Protein AF-A0A9E5E071-F1 (afdb_monomer)

Secondary structure (DSSP, 8-state):
-----------------------PPPSEEEETTEEEES-EEEEE-SSEEEEEETTEEEEEEGGGS-HHHHHHTT--HHHHHHHHHHHHHHHHHHHHHHHHHHHHHHHHHHHHHHHHHHHHHHHHHHHHHHHHHHHHHHHHHHHHHHHHHGGG--HHHHHHHHHHHHHHHHHHHHHHTT-HHHHHHHHHHHHHHHHHHHHHSPEEEEEEETTTTEEEEEEEEEEE-TTSS-EEEEESSGGG-EEEEE-HHHHHHHHHHHHHHHHHHHHHHHHT--EEEEEEE-SSEEEEEEEEGGGTEEEEEEEEE---BTTB--SEEEEEEEHHHHHHHHHHHHHHHHHHHHHHHHHHHHHHT-

Solvent-accessible surface area (backbone atoms only — not comparable to full-atom values): 19426 Å² total; per-residue (Å²): 135,91,82,85,85,80,90,81,91,84,90,87,90,82,90,79,81,92,74,80,76,70,88,67,76,70,43,59,52,72,45,98,90,46,74,46,51,70,40,43,78,51,77,68,53,81,58,30,31,37,34,38,33,88,91,47,77,44,80,42,48,39,89,64,47,60,68,75,53,22,61,75,67,65,61,45,75,68,61,37,52,52,50,55,51,51,52,52,54,51,49,54,50,50,49,55,50,50,51,51,50,50,51,54,51,52,52,52,53,50,52,52,49,52,51,48,52,51,51,51,52,52,50,52,53,51,53,49,51,54,52,50,54,56,49,43,55,53,36,53,53,46,40,56,50,50,62,57,37,42,82,77,38,60,74,69,56,30,56,52,50,51,54,49,40,50,32,36,50,52,18,50,53,26,49,74,72,67,38,59,69,57,18,53,54,25,45,51,50,34,52,53,52,51,49,49,49,42,71,72,50,82,33,48,22,40,29,81,34,83,90,74,74,42,73,42,82,32,46,42,47,76,49,67,45,95,83,67,83,43,36,34,43,31,40,37,60,80,54,61,22,16,52,18,77,39,56,75,72,53,49,60,54,49,39,53,32,44,52,50,46,55,52,50,43,57,50,22,45,77,68,45,32,67,48,78,43,81,57,48,73,71,86,37,37,36,37,34,35,38,26,36,81,43,20,42,43,53,38,33,39,41,35,39,32,22,84,70,49,101,76,35,79,33,40,65,38,66,26,41,22,45,59,69,30,43,50,29,48,34,52,52,48,54,54,49,48,57,54,49,56,54,49,54,52,54,52,55,53,54,60,73,75,106

Structure (mmCIF, N/CA/C/O backbone):
data_AF-A0A9E5E071-F1
#
_entry.id   AF-A0A9E5E071-F1
#
loop_
_atom_site.group_PDB
_atom_site.id
_atom_site.type_symbol
_atom_site.label_atom_id
_atom_site.label_alt_id
_atom_site.label_comp_id
_atom_site.label_asym_id
_atom_site.label_entity_id
_atom_site.label_seq_id
_atom_site.pdbx_PDB_ins_code
_atom_site.Cartn_x
_atom_site.Cartn_y
_atom_site.Cartn_z
_atom_site.occupancy
_atom_site.B_iso_or_equiv
_atom_site.auth_seq_id
_atom_site.auth_comp_id
_atom_site.auth_asym_id
_atom_site.auth_atom_id
_atom_site.pdbx_PDB_model_num
ATOM 1 N N . MET A 1 1 ? -8.382 -8.293 110.436 1.00 32.94 1 MET A N 1
ATOM 2 C CA . MET A 1 1 ? -7.553 -9.374 111.010 1.00 32.94 1 MET A CA 1
ATOM 3 C C . MET A 1 1 ? -8.456 -10.356 111.753 1.00 32.94 1 MET A C 1
ATOM 5 O O . MET A 1 1 ? -9.085 -9.954 112.713 1.00 32.94 1 MET A O 1
ATOM 9 N N . MET A 1 2 ? -8.539 -11.594 111.246 1.00 33.38 2 MET A N 1
ATOM 10 C CA . MET A 1 2 ? -8.565 -12.870 111.991 1.00 33.38 2 MET A CA 1
ATOM 11 C C . MET A 1 2 ? -9.414 -13.007 113.279 1.00 33.38 2 MET A C 1
ATOM 13 O O . MET A 1 2 ? -8.977 -12.553 114.328 1.00 33.38 2 MET A O 1
ATOM 17 N N . LYS A 1 3 ? -10.500 -13.807 113.235 1.00 34.84 3 LYS A N 1
ATOM 18 C CA . LYS A 1 3 ? -10.605 -15.205 113.754 1.00 34.84 3 LYS A CA 1
ATOM 19 C C . LYS A 1 3 ? -12.051 -15.607 114.143 1.00 34.84 3 LYS A C 1
ATOM 21 O O . LYS A 1 3 ? -12.739 -14.871 114.834 1.00 34.84 3 LYS A O 1
ATOM 26 N N . LEU A 1 4 ? -12.429 -16.812 113.687 1.00 39.22 4 LEU A N 1
ATOM 27 C CA . LEU A 1 4 ? -13.380 -17.824 114.221 1.00 39.22 4 LEU A CA 1
ATOM 28 C C . LEU A 1 4 ? -13.571 -17.785 115.768 1.00 39.22 4 LEU A C 1
ATOM 30 O O . LEU A 1 4 ? -12.624 -17.338 116.418 1.00 39.22 4 LEU A O 1
ATOM 34 N N . PRO A 1 5 ? -14.633 -18.373 116.397 1.00 54.50 5 PRO A N 1
ATOM 35 C CA . PRO A 1 5 ? -15.085 -19.755 116.120 1.00 54.50 5 PRO A CA 1
ATOM 36 C C . PRO A 1 5 ? -16.562 -20.166 116.409 1.00 54.50 5 PRO A C 1
ATOM 38 O O . PRO A 1 5 ? -17.342 -19.420 116.982 1.00 54.50 5 PRO A O 1
ATOM 41 N N . CYS A 1 6 ? -16.849 -21.430 116.039 1.00 31.61 6 CYS A N 1
ATOM 42 C CA . CYS A 1 6 ? -17.651 -22.469 116.731 1.00 31.61 6 CYS A CA 1
ATOM 43 C C . CYS A 1 6 ? -19.133 -22.231 117.081 1.00 31.61 6 CYS A C 1
ATOM 45 O O . CYS A 1 6 ? -19.458 -21.357 117.867 1.00 31.61 6 CYS A O 1
ATOM 47 N N . MET A 1 7 ? -20.040 -23.032 116.489 1.00 35.62 7 MET A N 1
ATOM 48 C CA . MET A 1 7 ? -20.696 -24.242 117.072 1.00 35.62 7 MET A CA 1
ATOM 49 C C . MET A 1 7 ? -21.663 -23.900 118.226 1.00 35.62 7 MET A C 1
ATOM 51 O O . MET A 1 7 ? -21.255 -23.291 119.200 1.00 35.62 7 MET A O 1
ATOM 55 N N . ILE A 1 8 ? -22.956 -24.247 118.203 1.00 45.09 8 ILE A N 1
ATOM 56 C CA . ILE A 1 8 ? -23.574 -25.581 118.404 1.00 45.09 8 ILE A CA 1
ATOM 57 C C . ILE A 1 8 ? -25.069 -25.408 118.008 1.00 45.09 8 ILE A C 1
ATOM 59 O O . ILE A 1 8 ? -25.706 -24.470 118.469 1.00 45.09 8 ILE A O 1
ATOM 63 N N . SER A 1 9 ? -25.589 -26.087 116.978 1.00 39.16 9 SER A N 1
ATOM 64 C CA . SER A 1 9 ? -26.332 -27.369 117.018 1.00 39.16 9 SER A CA 1
ATOM 65 C C . SER A 1 9 ? -27.659 -27.341 117.807 1.00 39.16 9 SER A C 1
ATOM 67 O O . SER A 1 9 ? -27.620 -27.174 119.019 1.00 39.16 9 SER A O 1
ATOM 69 N N . LEU A 1 10 ? -28.814 -27.559 117.147 1.00 35.16 10 LEU A N 1
ATOM 70 C CA . LEU A 1 10 ? -29.675 -28.760 117.306 1.00 35.16 10 LEU A CA 1
ATOM 71 C C . LEU A 1 10 ? -31.129 -28.563 116.782 1.00 35.16 10 LEU A C 1
ATOM 73 O O . LEU A 1 10 ? -31.873 -27.722 117.270 1.00 35.16 10 LEU A O 1
ATOM 77 N N . LEU A 1 11 ? -31.473 -29.398 115.789 1.00 36.91 11 LEU A N 1
ATOM 78 C CA . LEU A 1 11 ? -32.762 -29.948 115.306 1.00 36.91 11 LEU A CA 1
ATOM 79 C C . LEU A 1 11 ? -34.134 -29.338 115.689 1.00 36.91 11 LEU A C 1
ATOM 81 O O . LEU A 1 11 ? -34.496 -29.315 116.859 1.00 36.91 11 LEU A O 1
ATOM 85 N N . LEU A 1 12 ? -35.011 -29.206 114.673 1.00 34.94 12 LEU A N 1
ATOM 86 C CA . LEU A 1 12 ? -36.335 -29.866 114.664 1.00 34.94 12 LEU A CA 1
ATOM 87 C C . LEU A 1 12 ? -36.939 -29.978 113.2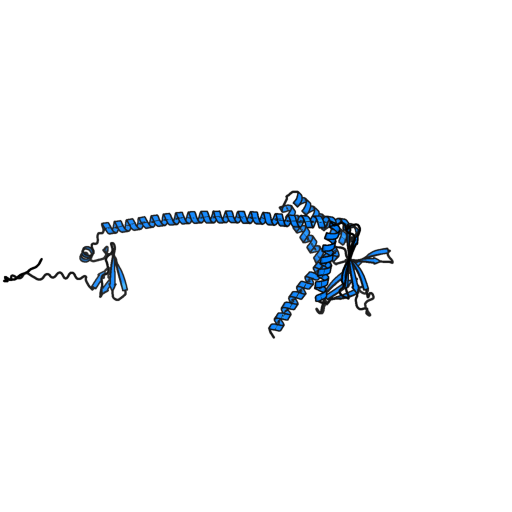43 1.00 34.94 12 LEU A C 1
ATOM 89 O O . LEU A 1 12 ? -36.939 -29.031 112.463 1.00 34.94 12 LEU A O 1
ATOM 93 N N . ILE A 1 13 ? -37.407 -31.187 112.923 1.00 43.91 13 ILE A N 1
ATOM 94 C CA . ILE A 1 13 ? -37.917 -31.701 111.639 1.00 43.91 13 ILE A CA 1
ATOM 95 C C . ILE A 1 13 ? -39.421 -31.433 111.521 1.00 43.91 13 ILE A C 1
ATOM 97 O O . ILE A 1 13 ? -40.123 -31.838 112.439 1.00 43.91 13 ILE A O 1
ATOM 101 N N . ILE A 1 14 ? -39.922 -30.929 110.379 1.00 42.88 14 ILE A N 1
ATOM 102 C CA . ILE A 1 14 ? -41.240 -31.310 109.818 1.00 42.88 14 ILE A CA 1
ATOM 103 C C . ILE A 1 14 ? -41.160 -31.308 108.280 1.00 42.88 14 ILE A C 1
ATOM 105 O O . ILE A 1 14 ? -40.726 -30.340 107.659 1.00 42.88 14 ILE A O 1
ATOM 109 N N . ALA A 1 15 ? -41.562 -32.431 107.685 1.00 44.66 15 ALA A N 1
ATOM 110 C CA . ALA A 1 15 ? -41.600 -32.705 106.256 1.00 44.66 15 ALA A CA 1
ATOM 111 C C . ALA A 1 15 ? -42.656 -31.870 105.510 1.00 44.66 15 ALA A C 1
ATOM 113 O O . ALA A 1 15 ? -43.782 -31.747 105.980 1.00 44.66 15 ALA A O 1
ATOM 114 N N . ASN A 1 16 ? -42.322 -31.399 104.304 1.00 41.19 16 ASN A N 1
ATOM 115 C CA . ASN A 1 16 ? -43.307 -31.048 103.283 1.00 41.19 16 ASN A CA 1
ATOM 116 C C . ASN A 1 16 ? -42.791 -31.419 101.886 1.00 41.19 16 ASN A C 1
ATOM 118 O O . ASN A 1 16 ? -41.842 -30.838 101.374 1.00 41.19 16 ASN A O 1
ATOM 122 N N . VAL A 1 17 ? -43.438 -32.453 101.346 1.00 43.88 17 VAL A N 1
ATOM 123 C CA . VAL A 1 17 ? -43.850 -32.670 99.953 1.00 43.88 17 VAL A CA 1
ATOM 124 C C . VAL A 1 17 ? -42.867 -32.253 98.853 1.00 43.88 17 VAL A C 1
ATOM 126 O O . VAL A 1 17 ? -42.675 -31.085 98.529 1.00 43.88 17 VAL A O 1
ATOM 129 N N . ALA A 1 18 ? -42.342 -33.282 98.190 1.00 42.69 18 ALA A N 1
ATOM 130 C CA . ALA A 1 18 ? -41.700 -33.206 96.894 1.00 42.69 18 ALA A CA 1
ATOM 131 C C . ALA A 1 18 ? -42.626 -32.586 95.830 1.00 42.69 18 ALA A C 1
ATOM 133 O O . ALA A 1 18 ? -43.596 -33.202 95.401 1.00 42.69 18 ALA A O 1
ATOM 134 N N . LEU A 1 19 ? -42.250 -31.406 95.343 1.00 39.81 19 LEU A N 1
ATOM 135 C CA . LEU A 1 19 ? -42.438 -30.988 93.956 1.00 39.81 19 LEU A CA 1
ATOM 136 C C . LEU A 1 19 ? -41.080 -30.483 93.470 1.00 39.81 19 LEU A C 1
ATOM 138 O O . LEU A 1 19 ? -40.809 -29.287 93.395 1.00 39.81 19 LEU A O 1
ATOM 142 N N . ALA A 1 20 ? -40.191 -31.427 93.171 1.00 36.47 20 ALA A N 1
ATOM 143 C CA . ALA A 1 20 ? -39.077 -31.145 92.287 1.00 36.47 20 ALA A CA 1
ATOM 144 C C . ALA A 1 20 ? -39.675 -30.867 90.901 1.00 36.47 20 ALA A C 1
ATOM 146 O O . ALA A 1 20 ? -39.891 -31.786 90.118 1.00 36.47 20 ALA A O 1
ATOM 147 N N . GLN A 1 21 ? -39.971 -29.602 90.600 1.00 40.41 21 GLN A N 1
ATOM 148 C CA . GLN A 1 21 ? -39.995 -29.163 89.211 1.00 40.41 21 GLN A CA 1
ATOM 149 C C . GLN A 1 21 ? -38.562 -29.316 88.709 1.00 40.41 21 GLN A C 1
ATOM 151 O O . GLN A 1 21 ? -37.695 -28.474 88.950 1.00 40.41 21 GLN A O 1
ATOM 156 N N . THR A 1 22 ? -38.274 -30.455 88.085 1.00 41.97 22 THR A N 1
ATOM 157 C CA . THR A 1 22 ? -37.037 -30.647 87.349 1.00 41.97 22 THR A CA 1
ATOM 158 C C . THR A 1 22 ? -37.021 -29.583 86.262 1.00 41.97 22 THR A C 1
ATOM 160 O O . THR A 1 22 ? -37.753 -29.631 85.283 1.00 41.97 22 THR A O 1
ATOM 163 N N . ASN A 1 23 ? -36.174 -28.572 86.439 1.00 53.56 23 ASN A N 1
ATOM 164 C CA . ASN A 1 23 ? -35.992 -27.477 85.489 1.00 53.56 23 ASN A CA 1
ATOM 165 C C . ASN A 1 23 ? -35.333 -27.939 84.167 1.00 53.56 23 ASN A C 1
ATOM 167 O O . ASN A 1 23 ? -34.792 -27.125 83.418 1.00 53.56 23 ASN A O 1
ATOM 171 N N . GLN A 1 24 ? -35.377 -29.236 83.860 1.00 66.44 24 GLN A N 1
ATOM 172 C CA . GLN A 1 24 ? -34.805 -29.840 82.669 1.00 66.44 24 GLN A CA 1
ATOM 173 C C . GLN A 1 24 ? -35.752 -29.627 81.489 1.00 66.44 24 GLN A C 1
ATOM 175 O O . GLN A 1 24 ? -36.956 -29.850 81.576 1.00 66.44 24 GLN A O 1
ATOM 180 N N . LEU A 1 25 ? -35.207 -29.091 80.399 1.00 78.06 25 LEU A N 1
ATOM 181 C CA . LEU A 1 25 ? -35.926 -29.022 79.133 1.00 78.06 25 LEU A CA 1
ATOM 182 C C . LEU A 1 25 ? -36.151 -30.451 78.612 1.00 78.06 25 LEU A C 1
ATOM 184 O O . LEU A 1 25 ? -35.286 -31.301 78.836 1.00 78.06 25 LEU A O 1
ATOM 188 N N . PRO A 1 26 ? -37.276 -30.722 77.932 1.00 80.31 26 PRO A N 1
ATOM 189 C CA . PRO A 1 26 ? -37.583 -32.062 77.454 1.00 80.31 26 PRO A CA 1
ATOM 190 C C . PRO A 1 26 ? -36.548 -32.516 76.418 1.00 80.31 26 PRO A C 1
ATOM 192 O O . PRO A 1 26 ? -36.127 -31.741 75.555 1.00 80.31 26 PRO A O 1
ATOM 195 N N . ASP A 1 27 ? -36.150 -33.781 76.510 1.00 82.44 27 ASP A N 1
ATOM 196 C CA . ASP A 1 27 ? -35.231 -34.469 75.596 1.00 82.44 27 ASP A CA 1
ATOM 197 C C . ASP A 1 27 ? -35.944 -35.034 74.350 1.00 82.44 27 ASP A C 1
ATOM 199 O O . ASP A 1 27 ? -35.291 -35.469 73.395 1.00 82.44 27 ASP A O 1
ATOM 203 N N . LYS A 1 28 ? -37.281 -34.974 74.332 1.00 87.38 28 LYS A N 1
ATOM 204 C CA . LYS A 1 28 ? -38.153 -35.309 73.205 1.00 87.38 28 LYS A CA 1
ATOM 205 C C . LYS A 1 28 ? -39.268 -34.274 73.052 1.00 87.38 28 LYS A C 1
ATOM 207 O O . LYS A 1 28 ? -39.955 -33.958 74.019 1.00 87.38 28 LYS A O 1
ATOM 212 N N . ILE A 1 29 ? -39.480 -33.766 71.839 1.00 86.81 29 ILE A N 1
ATOM 213 C CA . ILE A 1 29 ? -40.551 -32.800 71.547 1.00 86.81 29 ILE A CA 1
ATOM 214 C C . ILE A 1 29 ? -41.193 -33.078 70.187 1.00 86.81 29 ILE A C 1
ATOM 216 O O . ILE A 1 29 ? -40.497 -33.410 69.230 1.00 86.81 29 ILE A O 1
ATOM 220 N N . THR A 1 30 ? -42.516 -32.932 70.098 1.00 88.06 30 THR A N 1
ATOM 221 C CA . THR A 1 30 ? -43.268 -33.027 68.838 1.00 88.06 30 THR A CA 1
ATOM 222 C C . THR A 1 30 ? -43.805 -31.653 68.461 1.00 88.06 30 THR A C 1
ATOM 224 O O . THR A 1 30 ? -44.487 -31.026 69.267 1.00 88.06 30 THR A O 1
ATOM 227 N N . ILE A 1 31 ? -43.511 -31.194 67.244 1.00 87.12 31 ILE A N 1
ATOM 228 C CA . ILE A 1 31 ? -43.935 -29.889 66.718 1.00 87.12 31 ILE A CA 1
ATOM 229 C C . ILE A 1 31 ? -44.471 -30.094 65.309 1.00 87.12 31 ILE A C 1
ATOM 231 O O . ILE A 1 31 ? -43.787 -30.689 64.481 1.00 87.12 31 ILE A O 1
ATOM 235 N N . ASP A 1 32 ? -45.697 -29.637 65.046 1.00 83.00 32 ASP A N 1
ATOM 236 C CA . ASP A 1 32 ? -46.381 -29.783 63.751 1.00 83.00 32 ASP A CA 1
ATOM 237 C C . ASP A 1 32 ? -46.331 -31.214 63.171 1.00 83.00 32 ASP A C 1
ATOM 239 O O . ASP A 1 32 ? -46.193 -31.418 61.967 1.00 83.00 32 ASP A O 1
ATOM 243 N N . GLY A 1 33 ? -46.411 -32.231 64.037 1.00 84.06 33 GLY A N 1
ATOM 244 C CA . GLY A 1 33 ? -46.367 -33.644 63.641 1.00 84.06 33 GLY A CA 1
ATOM 245 C C . GLY A 1 33 ? -44.965 -34.226 63.415 1.00 84.06 33 GLY A C 1
ATOM 246 O O . GLY A 1 33 ? -44.854 -35.409 63.101 1.00 84.06 33 GLY A O 1
ATOM 247 N N . VAL A 1 34 ? -43.894 -33.450 63.618 1.00 85.06 34 VAL A N 1
ATOM 248 C CA . VAL A 1 34 ? -42.503 -33.928 63.57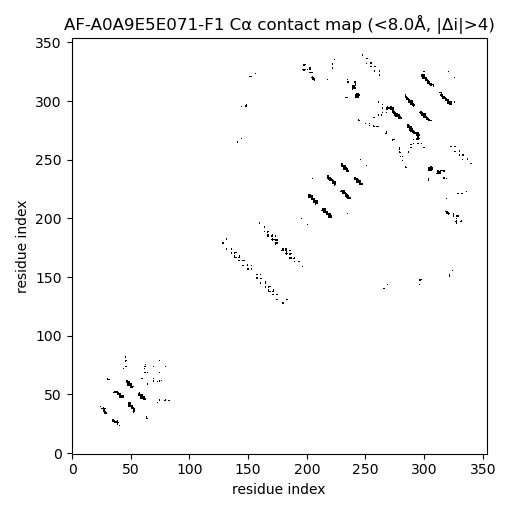3 1.00 85.06 34 VAL A CA 1
ATOM 249 C C . VAL A 1 34 ? -41.977 -34.126 64.990 1.00 85.06 34 VAL A C 1
ATOM 251 O O . VAL A 1 34 ? -41.992 -33.201 65.801 1.00 85.06 34 VAL A O 1
ATOM 254 N N . THR A 1 35 ? -41.496 -35.331 65.293 1.00 89.06 35 THR A N 1
ATOM 255 C CA . THR A 1 35 ? -40.927 -35.669 66.603 1.00 89.06 35 THR A CA 1
ATOM 256 C C . THR A 1 35 ? -39.405 -35.616 66.567 1.00 89.06 35 THR A C 1
ATOM 258 O O . THR A 1 35 ? -38.761 -36.330 65.800 1.00 89.06 35 THR A O 1
ATOM 261 N N . TYR A 1 36 ? -38.831 -34.797 67.442 1.00 88.69 36 TYR A N 1
ATOM 262 C CA . TYR A 1 36 ? -37.397 -34.690 67.670 1.00 88.69 36 TYR A CA 1
ATOM 263 C C . TYR A 1 36 ? -37.029 -35.465 68.936 1.00 88.69 36 TYR A C 1
ATOM 265 O O . TYR A 1 36 ? -37.651 -35.272 69.979 1.00 88.69 36 TYR A O 1
ATOM 273 N N . GLU A 1 37 ? -36.018 -36.330 68.855 1.00 87.62 37 GLU A N 1
ATOM 274 C CA . GLU A 1 37 ? -35.543 -37.170 69.964 1.00 87.62 37 GLU A CA 1
ATOM 275 C C . GLU A 1 37 ? -34.063 -36.898 70.268 1.00 87.62 37 GLU A C 1
ATOM 277 O O . GLU A 1 37 ? -33.281 -36.596 69.359 1.00 87.62 37 GLU A O 1
ATOM 282 N N . ASN A 1 38 ? -33.670 -37.057 71.537 1.00 86.31 38 ASN A N 1
ATOM 283 C CA . ASN A 1 38 ? -32.347 -36.696 72.064 1.00 86.31 38 ASN A CA 1
ATOM 284 C C . ASN A 1 38 ? -32.011 -35.215 71.840 1.00 86.31 38 ASN A C 1
ATOM 286 O O . ASN A 1 38 ? -30.898 -34.861 71.442 1.00 86.31 38 ASN A O 1
ATOM 290 N N . VAL A 1 39 ? -33.004 -34.358 72.064 1.00 88.00 39 VAL A N 1
ATOM 291 C CA . VAL A 1 39 ? -32.910 -32.923 71.828 1.00 88.00 39 VAL A CA 1
ATOM 292 C C . VAL A 1 39 ? -31.944 -32.281 72.815 1.00 88.00 39 VAL A C 1
ATOM 294 O O . VAL A 1 39 ? -32.123 -32.343 74.031 1.00 88.00 39 VAL A O 1
ATOM 297 N N . ARG A 1 40 ? -30.941 -31.592 72.273 1.00 88.06 40 ARG A N 1
ATOM 298 C CA . ARG A 1 40 ? -30.154 -30.598 73.002 1.00 88.06 40 ARG A CA 1
ATOM 299 C C . ARG A 1 40 ? -30.556 -29.212 72.528 1.00 88.06 40 ARG A C 1
ATOM 301 O O . ARG A 1 40 ? -30.457 -28.900 71.343 1.00 88.06 40 ARG A O 1
ATOM 308 N N . TRP A 1 41 ? -31.006 -28.390 73.464 1.00 88.50 41 TRP A N 1
ATOM 309 C CA . TRP A 1 41 ? -31.457 -27.032 73.190 1.00 88.50 41 TRP A CA 1
ATOM 310 C C . TRP A 1 41 ? -30.260 -26.087 73.080 1.00 88.50 41 TRP A C 1
ATOM 312 O O . TRP A 1 41 ? -29.416 -26.026 73.975 1.00 88.50 41 TRP A O 1
ATOM 322 N N . GLY A 1 42 ? -30.186 -25.372 71.964 1.00 85.38 42 GLY A N 1
ATOM 323 C CA . GLY A 1 42 ? -29.258 -24.277 71.732 1.00 85.38 42 GLY A CA 1
ATOM 324 C C . GLY A 1 42 ? -29.728 -22.979 72.388 1.00 85.38 42 GLY A C 1
ATOM 325 O O . GLY A 1 42 ? -30.724 -22.930 73.114 1.00 85.38 42 GLY A O 1
ATOM 326 N N . LYS A 1 43 ? -28.995 -21.893 72.133 1.00 86.12 43 LYS A N 1
ATOM 327 C CA . LYS A 1 43 ? -29.339 -20.576 72.676 1.00 86.12 43 LYS A CA 1
ATOM 328 C C . LYS A 1 43 ? -30.604 -20.045 71.976 1.00 86.12 43 LYS A C 1
ATOM 330 O O . LYS A 1 43 ? -30.595 -19.946 70.751 1.00 86.12 43 LYS A O 1
ATOM 335 N N . PRO A 1 44 ? -31.672 -19.678 72.708 1.00 85.56 44 PRO A N 1
ATOM 336 C CA . PRO A 1 44 ? -32.854 -19.075 72.101 1.00 85.56 44 PRO A CA 1
ATOM 337 C C . PRO A 1 44 ? -32.522 -17.689 71.532 1.00 85.56 44 PRO A C 1
ATOM 339 O O . PRO A 1 44 ? -31.783 -16.906 72.137 1.00 85.56 44 PRO A O 1
ATOM 342 N N . SER A 1 45 ? -33.077 -17.396 70.361 1.00 85.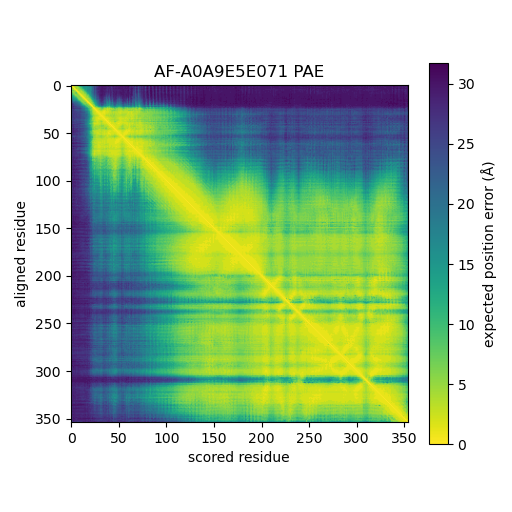56 45 SER A N 1
ATOM 343 C CA . SER A 1 45 ? -33.130 -16.062 69.762 1.00 85.56 45 SER A CA 1
ATOM 344 C C . SER A 1 45 ? -34.506 -15.433 70.006 1.00 85.56 45 SER A C 1
ATOM 346 O O . SER A 1 45 ? -35.388 -16.056 70.588 1.00 85.56 45 SER A O 1
ATOM 348 N N . LEU A 1 46 ? -34.717 -14.204 69.529 1.00 81.44 46 LEU A N 1
ATOM 349 C CA . LEU A 1 46 ? -36.023 -13.538 69.608 1.00 81.44 46 LEU A CA 1
ATOM 350 C C . LEU A 1 46 ? -37.142 -14.300 68.876 1.00 81.44 46 LEU A C 1
ATOM 352 O O . LEU A 1 46 ? -38.300 -14.128 69.232 1.00 81.44 46 LEU A O 1
ATOM 356 N N . GLN A 1 47 ? -36.824 -15.113 67.862 1.00 84.06 47 GLN A N 1
ATOM 357 C CA . GLN A 1 47 ? -37.828 -15.700 66.960 1.00 84.06 47 GLN A CA 1
ATOM 358 C C . GLN A 1 47 ? -37.845 -17.233 66.980 1.00 84.06 47 GLN A C 1
ATOM 360 O O . GLN A 1 47 ? -38.886 -17.847 66.741 1.00 84.06 47 GLN A O 1
ATOM 365 N N . SER A 1 48 ? -36.710 -17.865 67.270 1.00 88.75 48 SER A N 1
ATOM 366 C CA . SER A 1 48 ? -36.557 -19.319 67.248 1.00 88.75 48 SER A CA 1
ATOM 367 C C . SER A 1 48 ? -35.548 -19.808 68.278 1.00 88.75 48 SER A C 1
ATOM 369 O O . SER A 1 48 ? -34.716 -19.047 68.776 1.00 88.75 48 SER A O 1
ATOM 371 N N . VAL A 1 49 ? -35.592 -21.101 68.567 1.00 91.44 49 VAL A N 1
ATOM 372 C CA . VAL A 1 49 ? -34.556 -21.804 69.319 1.00 91.44 49 VAL A CA 1
ATOM 373 C C . VAL A 1 49 ? -33.977 -22.911 68.453 1.00 91.44 49 VAL A C 1
ATOM 375 O O . VAL A 1 49 ? -34.701 -23.621 67.752 1.00 91.44 49 VAL A O 1
ATOM 378 N N . GLU A 1 50 ? -32.656 -23.037 68.469 1.00 91.62 50 GLU A N 1
ATOM 379 C CA . GLU A 1 50 ? -31.981 -24.137 67.794 1.00 91.62 50 GLU A CA 1
ATOM 380 C C . GLU A 1 50 ? -32.113 -25.412 68.621 1.00 91.62 50 GLU A C 1
ATOM 382 O O . GLU A 1 50 ? -31.934 -25.417 69.838 1.00 91.62 50 GLU A O 1
ATOM 387 N N . VAL A 1 51 ? -32.411 -26.510 67.947 1.00 90.69 51 VAL A N 1
ATOM 388 C CA . VAL A 1 51 ? -32.509 -27.843 68.520 1.00 90.69 51 VAL A CA 1
ATOM 389 C C . VAL A 1 51 ? -31.537 -28.737 67.771 1.00 90.69 51 VAL A C 1
ATOM 391 O O . VAL A 1 51 ? -31.640 -28.921 66.561 1.00 90.69 51 VAL A O 1
ATOM 394 N N . ILE A 1 52 ? -30.583 -29.302 68.505 1.00 89.88 52 ILE A N 1
ATOM 395 C CA . ILE A 1 52 ? -29.628 -30.281 67.994 1.00 89.88 52 ILE A CA 1
ATOM 396 C C . ILE A 1 52 ? -30.193 -31.668 68.308 1.00 89.88 52 ILE A C 1
ATOM 398 O O . ILE A 1 52 ? -30.423 -31.994 69.473 1.00 89.88 52 ILE A O 1
ATOM 402 N N . HIS A 1 53 ? -30.425 -32.478 67.279 1.00 90.62 53 HIS A N 1
ATOM 403 C CA . HIS A 1 53 ? -30.978 -33.830 67.380 1.00 90.62 53 HIS A CA 1
ATOM 404 C C . HIS A 1 53 ? -30.186 -34.806 66.497 1.00 90.62 53 HIS A C 1
ATOM 406 O O . HIS A 1 53 ? -29.288 -34.419 65.751 1.00 90.62 53 HIS A O 1
ATOM 412 N N . LYS A 1 54 ? -30.511 -36.104 66.563 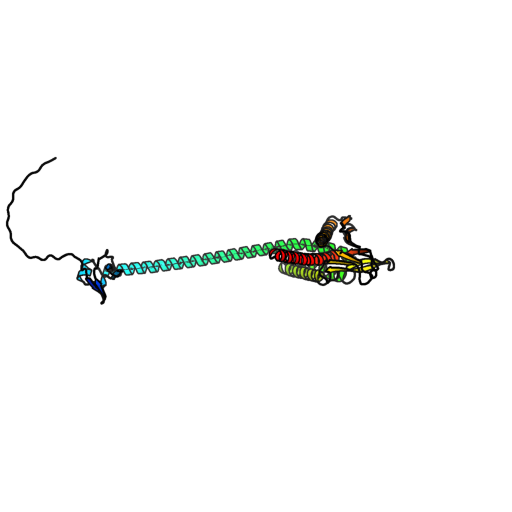1.00 84.25 54 LYS A N 1
ATOM 413 C CA . LYS A 1 54 ? -29.737 -37.173 65.897 1.00 84.25 54 LYS A CA 1
ATOM 414 C C . LYS A 1 54 ? -29.525 -36.972 64.384 1.00 84.25 54 LYS A C 1
ATOM 416 O O . LYS A 1 54 ? -28.521 -37.434 63.854 1.00 84.25 54 LYS A O 1
ATOM 421 N N . SER A 1 55 ? -30.461 -36.322 63.693 1.00 82.25 55 SER A N 1
ATOM 422 C CA . SER A 1 55 ? -30.413 -36.099 62.240 1.00 82.25 55 SER A CA 1
ATOM 423 C C . SER A 1 55 ? -29.904 -34.715 61.820 1.00 82.25 55 SER A C 1
ATOM 425 O O . SER A 1 55 ? -29.810 -34.464 60.623 1.00 82.25 55 SER A O 1
ATOM 427 N N . GLY A 1 56 ? -29.544 -33.832 62.759 1.00 87.25 56 GLY A N 1
ATOM 428 C CA . GLY A 1 56 ? -28.978 -32.520 62.443 1.00 87.25 56 GLY A CA 1
ATOM 429 C C . GLY A 1 56 ? -29.375 -31.422 63.426 1.00 87.25 56 GLY A C 1
ATOM 430 O O . GLY A 1 56 ? -29.769 -31.683 64.563 1.00 87.25 56 GLY A O 1
ATOM 431 N N . VAL A 1 57 ? -29.240 -30.175 62.974 1.00 88.50 57 VAL A N 1
ATOM 432 C CA . VAL A 1 57 ? -29.674 -28.979 63.705 1.00 88.50 57 VAL A CA 1
ATOM 433 C C . VAL A 1 57 ? -30.937 -28.441 63.039 1.00 88.50 57 VAL A C 1
ATOM 435 O O . VAL A 1 57 ? -30.940 -28.194 61.834 1.00 88.50 57 VAL A O 1
ATOM 438 N N . ALA A 1 58 ? -31.997 -28.248 63.818 1.00 87.69 58 ALA A N 1
ATOM 439 C CA . ALA A 1 58 ? -33.246 -27.638 63.378 1.00 87.69 58 ALA A CA 1
ATOM 440 C C . ALA A 1 58 ? -33.474 -26.315 64.119 1.00 87.69 58 ALA A C 1
ATOM 442 O O . ALA A 1 58 ? -33.312 -26.246 65.333 1.00 87.69 58 ALA A O 1
ATOM 443 N N . SER A 1 59 ? -33.873 -25.264 63.402 1.00 90.62 59 SER A N 1
ATOM 444 C CA . SER A 1 59 ? -34.295 -23.995 64.008 1.00 90.62 59 SER A CA 1
ATOM 445 C C . SER A 1 59 ? -35.812 -23.992 64.131 1.00 90.62 59 SER A C 1
ATOM 447 O O . SER A 1 59 ? -36.523 -24.041 63.126 1.00 90.62 59 SER A O 1
ATOM 449 N N . ILE A 1 60 ? -36.309 -23.989 65.363 1.00 89.69 60 ILE A N 1
ATOM 450 C CA . ILE A 1 60 ? -37.730 -24.136 65.666 1.00 89.69 60 ILE A CA 1
ATOM 451 C C . ILE A 1 60 ? -38.291 -22.769 66.068 1.00 89.69 60 ILE A C 1
ATOM 453 O O . ILE A 1 60 ? -37.820 -22.202 67.059 1.00 89.69 60 ILE A O 1
ATOM 457 N N . PRO A 1 61 ? -39.295 -22.220 65.355 1.00 89.56 61 PRO A N 1
ATOM 458 C CA . PRO A 1 61 ? -39.935 -20.968 65.741 1.00 89.56 61 PRO A CA 1
ATOM 459 C C . PRO A 1 61 ? -40.525 -21.061 67.147 1.00 89.56 61 PRO A C 1
ATOM 461 O O . PRO A 1 61 ? -41.259 -22.002 67.451 1.00 89.56 61 PRO A O 1
ATOM 464 N N . LEU A 1 62 ? -40.254 -20.062 67.987 1.00 89.12 62 LEU A N 1
ATOM 465 C CA . LEU A 1 62 ? -40.772 -20.034 69.355 1.00 89.12 62 LEU A CA 1
ATOM 466 C C . LEU A 1 62 ? -42.308 -20.041 69.373 1.00 89.12 62 LEU A C 1
ATOM 468 O O . LEU A 1 62 ? -42.896 -20.684 70.229 1.00 89.12 62 LEU A O 1
ATOM 472 N N . SER A 1 63 ? -42.956 -19.438 68.371 1.00 88.62 63 SER A N 1
ATOM 473 C CA . SER A 1 63 ? -44.417 -19.436 68.203 1.00 88.62 63 SER A CA 1
ATOM 474 C C . SER A 1 63 ? -45.047 -20.820 68.006 1.00 88.62 63 SER A C 1
ATOM 476 O O . SER A 1 63 ? -46.257 -20.961 68.163 1.00 88.62 63 SER A O 1
ATOM 478 N N . LYS A 1 64 ? -44.246 -21.827 67.639 1.00 88.62 64 LYS A N 1
ATOM 479 C CA . LYS A 1 64 ? -44.686 -23.209 67.403 1.00 88.62 64 LYS A CA 1
ATOM 480 C C . LYS A 1 64 ? -44.374 -24.148 68.568 1.00 88.62 64 LYS A C 1
ATOM 482 O O . LYS A 1 64 ? -44.730 -25.322 68.521 1.00 88.62 64 LYS A O 1
ATOM 487 N N . LEU A 1 65 ? -43.694 -23.657 69.603 1.00 89.75 65 LEU A N 1
ATOM 488 C CA . LEU A 1 65 ? -43.437 -24.441 70.804 1.00 89.75 65 LEU A CA 1
ATOM 489 C C . LEU A 1 65 ? -44.707 -24.562 71.662 1.00 89.75 65 LEU A C 1
ATOM 491 O O . LEU A 1 65 ? -45.558 -23.678 71.613 1.00 89.75 65 LEU A O 1
ATOM 495 N N . PRO A 1 66 ? -44.833 -25.604 72.495 1.00 88.25 66 PRO A N 1
ATOM 496 C CA . PRO A 1 66 ? -45.826 -25.649 73.568 1.00 88.25 66 PRO A CA 1
ATOM 497 C C . PRO A 1 66 ? -45.738 -24.415 74.480 1.00 88.25 66 PRO A C 1
ATOM 499 O O . PRO A 1 66 ? -44.634 -23.935 74.742 1.00 88.25 66 PRO A O 1
ATOM 502 N N . GLU A 1 67 ? -46.871 -23.930 75.002 1.00 84.31 67 GLU A N 1
ATOM 503 C CA . GLU A 1 67 ? -46.949 -22.694 75.809 1.00 84.31 67 GLU A CA 1
ATOM 504 C C . GLU A 1 67 ? -45.953 -22.666 76.978 1.00 84.31 67 GLU A C 1
ATOM 506 O O . GLU A 1 67 ? -45.284 -21.659 77.207 1.00 84.31 67 GLU A O 1
ATOM 511 N N . GLU A 1 68 ? -45.770 -23.796 77.663 1.00 84.75 68 GLU A N 1
ATOM 512 C CA . GLU A 1 68 ? -44.806 -23.933 78.762 1.00 84.75 68 GLU A CA 1
ATOM 513 C C . GLU A 1 68 ? -43.366 -23.612 78.325 1.00 84.75 68 GLU A C 1
ATOM 515 O O . GLU A 1 68 ? -42.604 -22.966 79.050 1.00 84.75 68 GLU A O 1
ATOM 520 N N . LEU A 1 69 ? -42.990 -24.022 77.110 1.00 87.62 69 LEU A N 1
ATOM 521 C CA . LEU A 1 69 ? -41.678 -23.741 76.535 1.00 87.62 69 LEU A CA 1
ATOM 522 C C . LEU A 1 69 ? -41.600 -22.327 75.957 1.00 87.62 69 LEU A C 1
ATOM 524 O O . LEU A 1 69 ? -40.548 -21.703 76.065 1.00 87.62 69 LEU A O 1
ATOM 528 N N . GLN A 1 70 ? -42.695 -21.783 75.420 1.00 88.62 70 GLN A N 1
ATOM 529 C CA . GLN A 1 70 ? -42.756 -20.376 75.004 1.00 88.62 70 GLN A CA 1
ATOM 530 C C . GLN A 1 70 ? -42.438 -19.437 76.175 1.00 88.62 70 GLN A C 1
ATOM 532 O O . GLN A 1 70 ? -41.589 -18.554 76.042 1.00 88.62 70 GLN A O 1
ATOM 537 N N . VAL A 1 71 ? -43.048 -19.676 77.342 1.00 85.25 71 VAL A N 1
ATOM 538 C CA . VAL A 1 71 ? -42.790 -18.908 78.572 1.00 85.25 71 VAL A CA 1
ATOM 539 C C . VAL A 1 71 ? -41.351 -19.108 79.049 1.00 85.25 71 VAL A C 1
ATOM 541 O O . VAL A 1 71 ? -40.661 -18.132 79.348 1.00 85.25 71 VAL A O 1
ATOM 544 N N . LYS A 1 72 ? -40.857 -20.354 79.062 1.00 85.50 72 LYS A N 1
ATOM 545 C CA . LYS A 1 72 ? -39.487 -20.682 79.498 1.00 85.50 72 LYS A CA 1
ATOM 546 C C . LYS A 1 72 ? -38.402 -20.061 78.610 1.00 85.50 72 LYS A C 1
ATOM 548 O O . LYS A 1 72 ? -37.333 -19.725 79.114 1.00 85.50 72 LYS A O 1
ATOM 553 N N . PHE A 1 73 ? -38.675 -19.875 77.317 1.00 88.31 73 PHE A N 1
ATOM 554 C CA . PHE A 1 73 ? -37.783 -19.193 76.374 1.00 88.31 73 PHE A CA 1
ATOM 555 C C . PHE A 1 73 ? -38.054 -17.686 76.232 1.00 88.31 73 PHE A C 1
ATOM 557 O O . PHE A 1 73 ? -37.365 -17.021 75.459 1.00 88.31 73 PHE A O 1
ATOM 564 N N . GLY A 1 74 ? -39.003 -17.127 76.991 1.00 86.06 74 GLY A N 1
ATOM 565 C CA . GLY A 1 74 ? -39.283 -15.690 77.005 1.00 86.06 74 GLY A CA 1
ATOM 566 C C . GLY A 1 74 ? -39.900 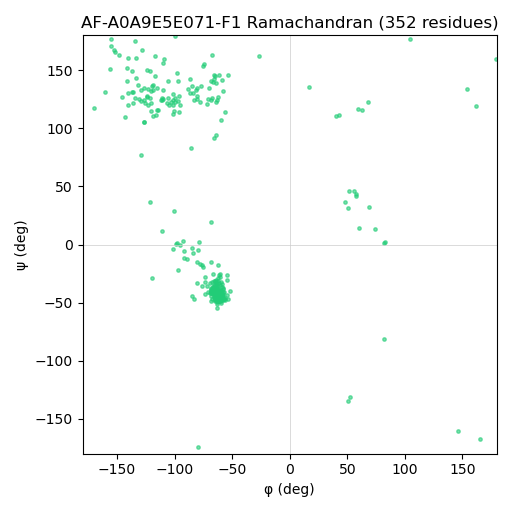-15.164 75.707 1.00 86.06 74 GLY A C 1
ATOM 567 O O . GLY A 1 74 ? -39.625 -14.027 75.319 1.00 86.06 74 GLY A O 1
ATOM 568 N N . TYR A 1 75 ? -40.698 -15.985 75.021 1.00 88.88 75 TYR A N 1
ATOM 569 C CA . TYR A 1 75 ? -41.379 -15.595 73.791 1.00 88.88 75 TYR A CA 1
ATOM 570 C C . TYR A 1 75 ? -42.375 -14.456 74.049 1.00 88.88 75 TYR A C 1
ATOM 572 O O . TYR A 1 75 ? -43.277 -14.568 74.877 1.00 88.88 75 TYR A O 1
ATOM 580 N N . ASP A 1 76 ? -42.215 -13.363 73.304 1.00 86.31 76 ASP A N 1
ATOM 581 C CA . ASP A 1 76 ? -43.091 -12.196 73.337 1.00 86.31 76 ASP A CA 1
ATOM 582 C C . ASP A 1 76 ? -43.553 -11.894 71.898 1.00 86.31 76 ASP A C 1
ATOM 584 O O . ASP A 1 76 ? -42.758 -11.396 71.088 1.00 86.31 76 ASP A O 1
ATOM 588 N N . PRO A 1 77 ? -44.819 -12.195 71.545 1.00 82.38 77 PRO A N 1
ATOM 589 C CA . PRO A 1 77 ? -45.317 -12.033 70.180 1.00 82.38 77 PRO A CA 1
ATOM 590 C C . PRO A 1 77 ? -45.272 -10.573 69.693 1.00 82.38 77 PRO A C 1
ATOM 592 O O . PRO A 1 77 ? -45.130 -10.325 68.489 1.00 82.38 77 PRO A O 1
ATOM 595 N N . GLN A 1 78 ? -45.327 -9.586 70.597 1.00 86.56 78 GLN A N 1
ATOM 596 C CA . GLN A 1 78 ? -45.183 -8.177 70.224 1.00 86.56 78 GLN A CA 1
ATOM 597 C C . GLN A 1 78 ? -43.729 -7.838 69.877 1.00 86.56 78 GLN A C 1
ATOM 599 O O . GLN A 1 78 ? -43.480 -7.196 68.857 1.00 86.56 78 GLN A O 1
ATOM 604 N N . LYS A 1 79 ? -42.748 -8.328 70.643 1.00 82.25 79 LYS A N 1
ATOM 605 C CA . LYS A 1 79 ? -41.322 -8.118 70.318 1.00 82.25 79 LYS A CA 1
ATOM 606 C C . LYS A 1 79 ? -40.896 -8.829 69.035 1.00 82.25 79 LYS A C 1
ATOM 608 O O . LYS A 1 79 ? -40.119 -8.272 68.259 1.00 82.25 79 LYS A O 1
ATOM 613 N N . VAL A 1 80 ? -41.429 -10.024 68.774 1.00 82.44 80 VAL A N 1
ATOM 614 C CA . VAL A 1 80 ? -41.166 -10.774 67.533 1.00 82.44 80 VAL A CA 1
ATOM 615 C C . VAL A 1 80 ? -41.701 -10.025 66.314 1.00 82.44 80 VAL A C 1
ATOM 617 O O . VAL A 1 80 ? -40.971 -9.823 65.345 1.00 82.44 80 VAL A O 1
ATOM 620 N N . SER A 1 81 ? -42.950 -9.550 66.367 1.00 81.69 81 SER A N 1
ATOM 621 C CA . SER A 1 81 ? -43.541 -8.785 65.260 1.00 81.69 81 SER A CA 1
ATOM 622 C C . SER A 1 81 ? -42.806 -7.464 64.991 1.00 81.69 81 SER A C 1
ATOM 624 O O . SER A 1 81 ? -42.574 -7.127 63.829 1.00 81.69 81 SER A O 1
ATOM 626 N N . GLN A 1 82 ? -42.353 -6.760 66.035 1.00 84.69 82 GLN A N 1
ATOM 627 C CA . G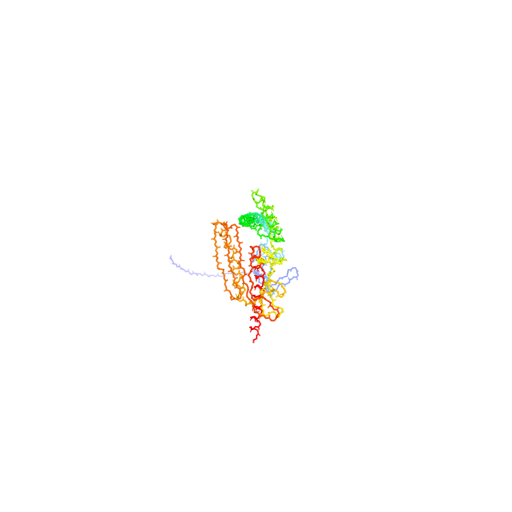LN A 1 82 ? -41.525 -5.554 65.898 1.00 84.69 82 GLN A CA 1
ATOM 628 C C . GLN A 1 82 ? -40.149 -5.847 65.279 1.00 84.69 82 GLN A C 1
ATOM 630 O O . GLN A 1 82 ? -39.708 -5.106 64.402 1.00 84.69 82 GLN A O 1
ATOM 635 N N . SER A 1 83 ? -39.490 -6.941 65.677 1.00 83.12 83 SER A N 1
ATOM 636 C CA . SER A 1 83 ? -38.209 -7.377 65.098 1.00 83.12 83 SER A CA 1
ATOM 637 C C . SER A 1 83 ? -38.341 -7.719 63.611 1.00 83.12 83 SER A C 1
ATOM 639 O O . SER A 1 83 ? -37.535 -7.248 62.810 1.00 83.12 83 SER A O 1
ATOM 641 N N . ILE A 1 84 ? -39.384 -8.457 63.219 1.00 84.62 84 ILE A N 1
ATOM 642 C CA . ILE A 1 84 ? -39.652 -8.798 61.812 1.00 84.62 84 ILE A CA 1
ATOM 643 C C . ILE A 1 84 ? -39.963 -7.536 60.992 1.00 84.62 84 ILE A C 1
ATOM 645 O O . ILE A 1 84 ? -39.489 -7.390 59.863 1.00 84.62 84 ILE A O 1
ATOM 649 N N . ALA A 1 85 ? -40.746 -6.604 61.545 1.00 85.81 85 ALA A N 1
ATOM 650 C CA . ALA A 1 85 ? -41.046 -5.334 60.887 1.00 85.81 85 ALA A CA 1
ATOM 651 C C . ALA A 1 85 ? -39.780 -4.479 60.687 1.00 85.81 85 ALA A C 1
ATOM 653 O O . ALA A 1 85 ? -39.576 -3.936 59.599 1.00 85.81 85 ALA A O 1
ATOM 654 N N . ALA A 1 86 ? -38.901 -4.412 61.693 1.00 85.50 86 ALA A N 1
ATOM 655 C CA . ALA A 1 86 ? -37.626 -3.702 61.615 1.00 85.50 86 ALA A CA 1
ATOM 656 C C . ALA A 1 86 ? -36.658 -4.337 60.598 1.00 85.50 86 ALA A C 1
ATOM 658 O O . ALA A 1 86 ? -36.023 -3.624 59.819 1.00 85.50 86 ALA A O 1
ATOM 659 N N . GLU A 1 87 ? -36.578 -5.670 60.539 1.00 86.50 87 GLU A N 1
ATOM 660 C CA . GLU A 1 87 ? -35.759 -6.388 59.554 1.00 86.50 87 GLU A CA 1
ATOM 661 C C . GLU A 1 87 ? -36.242 -6.158 58.119 1.00 86.50 87 GLU A C 1
ATOM 663 O O . GLU A 1 87 ? -35.425 -5.870 57.238 1.00 86.50 87 GLU A O 1
ATOM 668 N N . ARG A 1 88 ? -37.561 -6.220 57.884 1.00 87.25 88 ARG A N 1
ATOM 669 C CA . ARG A 1 88 ? -38.161 -5.919 56.574 1.00 87.25 88 ARG A CA 1
ATOM 670 C C . ARG A 1 88 ? -37.916 -4.471 56.162 1.00 87.25 88 ARG A C 1
ATOM 672 O O . ARG A 1 88 ? -37.509 -4.235 55.028 1.00 87.25 88 ARG A O 1
ATOM 679 N N . ALA A 1 89 ? -38.092 -3.513 57.073 1.00 88.62 89 ALA A N 1
ATOM 680 C CA . ALA A 1 89 ? -37.787 -2.108 56.804 1.00 88.62 89 ALA A CA 1
ATOM 681 C C . ALA A 1 89 ? -36.302 -1.911 56.441 1.00 88.62 89 ALA A C 1
ATOM 683 O O . ALA A 1 89 ? -35.987 -1.240 55.459 1.00 88.62 89 ALA A O 1
ATOM 684 N N . GLY A 1 90 ? -35.391 -2.571 57.165 1.00 88.75 90 GLY A N 1
ATOM 685 C CA . GLY A 1 90 ? -33.961 -2.553 56.859 1.00 88.75 90 GLY A CA 1
ATOM 686 C C . GLY A 1 90 ? -33.603 -3.213 55.521 1.00 88.75 90 GLY A C 1
ATOM 687 O O . GLY A 1 90 ? -32.695 -2.747 54.837 1.00 88.75 90 GLY A O 1
ATOM 688 N N . GLN A 1 91 ? -34.299 -4.280 55.115 1.00 88.56 91 GLN A N 1
ATOM 689 C CA . GLN A 1 91 ? -34.109 -4.906 53.798 1.00 88.56 91 GLN A CA 1
ATOM 690 C C . GLN A 1 91 ? -34.579 -4.002 52.657 1.00 88.56 91 GLN A C 1
ATOM 692 O O . GLN A 1 91 ? -33.849 -3.855 51.680 1.00 88.56 91 GLN A O 1
ATOM 697 N N . VAL A 1 92 ? -35.746 -3.366 52.798 1.00 91.88 92 VAL A N 1
ATOM 698 C CA . VAL A 1 92 ? -36.274 -2.425 51.798 1.00 91.88 92 VAL A CA 1
ATOM 699 C C . VAL A 1 92 ? -35.334 -1.233 51.625 1.00 91.88 92 VAL A C 1
ATOM 701 O O . VAL A 1 92 ? -35.056 -0.830 50.498 1.00 91.88 92 VAL A O 1
ATOM 704 N N . GLU A 1 93 ? -34.790 -0.690 52.716 1.00 91.56 93 GLU A N 1
ATOM 705 C CA . GLU A 1 93 ? -33.837 0.419 52.627 1.00 91.56 93 GLU A CA 1
ATOM 706 C C . GLU A 1 93 ? -32.521 -0.009 51.964 1.00 91.56 93 GLU A C 1
ATOM 708 O O . GLU A 1 93 ? -32.020 0.676 51.074 1.00 91.56 93 GLU A O 1
ATOM 713 N N . ARG A 1 94 ? -31.996 -1.196 52.306 1.00 91.69 94 ARG A N 1
ATOM 714 C CA . ARG A 1 94 ? -30.815 -1.760 51.632 1.00 91.69 94 ARG A CA 1
ATOM 715 C C . ARG A 1 94 ? -31.045 -1.986 50.137 1.00 91.69 94 ARG A C 1
ATOM 717 O O . ARG A 1 94 ? -30.139 -1.713 49.356 1.00 91.69 94 ARG A O 1
ATOM 724 N N . GLN A 1 95 ? -32.229 -2.450 49.736 1.00 92.38 95 GLN A N 1
ATOM 725 C CA . GLN A 1 95 ? -32.589 -2.610 48.323 1.00 92.38 95 GLN A CA 1
ATOM 726 C C . GLN A 1 95 ? -32.626 -1.263 47.602 1.00 92.38 95 GLN A C 1
ATOM 728 O O . GLN A 1 95 ? -31.977 -1.119 46.573 1.00 92.38 95 GLN A O 1
ATOM 733 N N . LYS A 1 96 ? -33.274 -0.245 48.181 1.00 93.75 96 LYS A N 1
ATOM 734 C CA . LYS A 1 96 ? -33.305 1.111 47.606 1.00 93.75 96 LYS A CA 1
ATOM 735 C C . LYS A 1 96 ? -31.912 1.718 47.461 1.00 93.75 96 LYS A C 1
ATOM 737 O O . LYS A 1 96 ? -31.630 2.379 46.464 1.00 93.75 96 LYS A O 1
ATOM 742 N N . ILE A 1 97 ? -31.038 1.512 48.448 1.00 93.94 97 ILE A N 1
ATOM 743 C CA . ILE A 1 97 ? -29.645 1.965 48.378 1.00 93.94 97 ILE A CA 1
ATOM 744 C C . ILE A 1 97 ? -28.914 1.217 47.261 1.00 93.94 97 ILE A C 1
ATOM 746 O O . ILE A 1 97 ? -28.297 1.860 46.419 1.00 93.94 97 ILE A O 1
ATOM 750 N N . ALA A 1 98 ? -29.032 -0.112 47.200 1.00 93.81 98 ALA A N 1
ATOM 751 C CA . ALA A 1 98 ? -28.395 -0.923 46.165 1.00 93.81 98 ALA A CA 1
ATOM 752 C C . ALA A 1 98 ? -28.866 -0.547 44.749 1.00 93.81 98 ALA A C 1
ATOM 754 O O . ALA A 1 98 ? -28.041 -0.421 43.847 1.00 93.81 98 ALA A O 1
ATOM 755 N N . GLU A 1 99 ? -30.165 -0.309 44.558 1.00 95.00 99 GLU A N 1
ATOM 756 C CA . GLU A 1 99 ? -30.743 0.147 43.290 1.00 95.00 99 GLU A CA 1
ATOM 757 C C . GLU A 1 99 ? -30.193 1.515 42.879 1.00 95.00 99 GLU A C 1
ATOM 759 O O . GLU A 1 99 ? -29.711 1.668 41.756 1.00 95.00 99 GLU A O 1
ATOM 764 N N . LYS A 1 100 ? -30.175 2.489 43.800 1.00 94.75 100 LYS A N 1
ATOM 765 C CA . LYS A 1 100 ? -29.593 3.814 43.539 1.00 94.75 100 LYS A CA 1
ATOM 766 C C . LYS A 1 100 ? -28.106 3.726 43.205 1.00 94.75 100 LYS A C 1
ATOM 768 O O . LYS A 1 100 ? -27.651 4.373 42.266 1.00 94.75 100 LYS A O 1
ATOM 773 N N . THR A 1 101 ? -27.338 2.918 43.936 1.00 94.69 101 THR A N 1
ATOM 774 C CA . THR A 1 101 ? -25.910 2.721 43.657 1.00 94.69 101 THR A CA 1
ATOM 775 C C . THR A 1 101 ? -25.693 2.053 42.298 1.00 94.69 101 THR A C 1
ATOM 777 O O . THR A 1 101 ? -24.801 2.466 41.558 1.00 94.69 101 THR A O 1
ATOM 780 N N . ALA A 1 102 ? -26.522 1.073 41.929 1.00 95.50 102 ALA A N 1
ATOM 781 C CA . ALA A 1 102 ? -26.455 0.421 40.625 1.00 95.50 102 ALA A CA 1
ATOM 782 C C . ALA A 1 102 ? -26.817 1.378 39.478 1.00 95.50 102 ALA A C 1
ATOM 784 O O . ALA A 1 102 ? -26.167 1.345 38.433 1.00 95.50 102 ALA A O 1
ATOM 785 N N . GLU A 1 103 ? -27.811 2.252 39.658 1.00 96.12 103 GLU A N 1
ATOM 786 C CA . GLU A 1 103 ? -28.160 3.272 38.662 1.00 96.12 103 GLU A CA 1
ATOM 787 C C . GLU A 1 103 ? -27.019 4.281 38.470 1.00 96.12 103 GLU A C 1
ATOM 789 O O . GLU A 1 103 ? -26.629 4.558 37.334 1.00 96.12 103 GLU A O 1
ATOM 794 N N . VAL A 1 104 ? -26.429 4.775 39.563 1.00 96.25 104 VAL A N 1
ATOM 795 C CA . VAL A 1 104 ? -25.273 5.685 39.509 1.00 96.25 10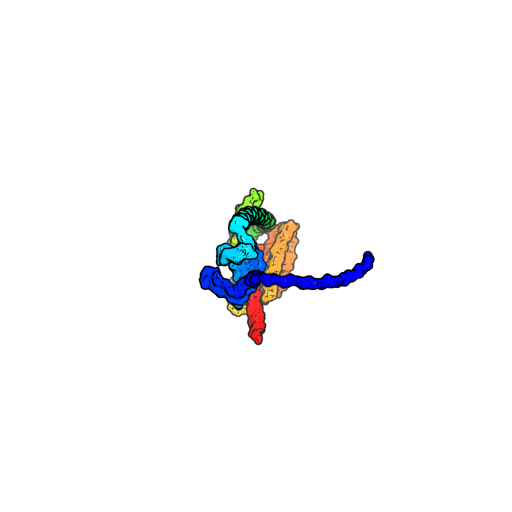4 VAL A CA 1
ATOM 796 C C . VAL A 1 104 ? -24.079 5.017 38.822 1.00 96.25 104 VAL A C 1
ATOM 798 O O . VAL A 1 104 ? -23.446 5.631 37.965 1.00 96.25 104 VAL A O 1
ATOM 801 N N . ALA A 1 105 ? -23.799 3.749 39.133 1.00 96.12 105 ALA A N 1
ATOM 802 C CA . ALA A 1 105 ? -22.727 2.996 38.486 1.00 96.12 105 ALA A CA 1
ATOM 803 C C . ALA A 1 105 ? -22.971 2.813 36.978 1.00 96.12 105 ALA A C 1
ATOM 805 O O . ALA A 1 105 ? -22.041 2.970 36.189 1.00 96.12 105 ALA A O 1
ATOM 806 N N . LYS A 1 106 ? -24.215 2.535 36.563 1.00 96.69 106 LYS A N 1
ATOM 807 C CA . LYS A 1 106 ? -24.585 2.426 35.142 1.00 96.69 106 LYS A CA 1
ATOM 808 C C . LYS A 1 106 ? -24.421 3.749 34.399 1.00 96.69 106 LYS A C 1
ATOM 810 O O . LYS A 1 106 ? -23.860 3.747 33.310 1.00 96.69 106 LYS A O 1
ATOM 815 N N . ARG A 1 107 ? -24.873 4.866 34.982 1.00 96.56 107 ARG A N 1
ATOM 816 C CA . ARG A 1 107 ? -24.705 6.200 34.379 1.00 96.56 107 ARG A CA 1
ATOM 817 C C . ARG A 1 107 ? -23.233 6.544 34.196 1.00 96.56 107 ARG A C 1
ATOM 819 O O . ARG A 1 107 ? -22.841 6.909 33.097 1.00 96.56 107 ARG A O 1
ATOM 826 N N . LYS A 1 108 ? -22.417 6.329 35.232 1.00 96.69 108 LYS A N 1
ATOM 827 C CA . LYS A 1 108 ? -20.973 6.564 35.156 1.00 96.69 108 LYS A CA 1
ATOM 828 C C . LYS A 1 108 ? -20.300 5.690 34.093 1.00 96.69 108 LYS A C 1
ATOM 830 O O . LYS A 1 108 ? -19.507 6.192 33.312 1.00 96.69 108 LYS A O 1
ATOM 835 N N . ALA A 1 109 ? -20.651 4.404 34.021 1.00 97.06 109 ALA A N 1
ATOM 836 C CA . ALA A 1 109 ? -20.114 3.512 32.996 1.00 97.06 109 ALA A CA 1
ATOM 837 C C . ALA A 1 109 ? -20.499 3.957 31.575 1.00 97.06 109 ALA A C 1
ATOM 839 O O . ALA A 1 109 ? -19.686 3.848 30.663 1.00 97.06 109 ALA A O 1
ATOM 840 N N . GLU A 1 110 ? -21.715 4.467 31.372 1.00 96.75 110 GLU A N 1
ATOM 841 C CA . GLU A 1 110 ? -22.139 4.981 30.067 1.00 96.75 110 GLU A CA 1
ATOM 842 C C . GLU A 1 110 ? -21.439 6.299 29.710 1.00 96.75 110 GLU A C 1
ATOM 844 O O . GLU A 1 110 ? -20.978 6.461 28.582 1.00 96.75 110 GLU A O 1
ATOM 849 N N . GLU A 1 111 ? -21.278 7.210 30.671 1.00 97.00 111 GLU A N 1
ATOM 850 C CA . GLU A 1 111 ? -20.485 8.434 30.503 1.00 97.00 111 GLU A CA 1
ATOM 851 C C . GLU A 1 111 ? -19.029 8.113 30.139 1.00 97.00 111 GLU A C 1
ATOM 853 O O . GLU A 1 111 ? -18.503 8.669 29.173 1.00 97.00 111 GLU A O 1
ATOM 858 N N . ASP A 1 112 ? -18.404 7.164 30.843 1.00 96.94 112 ASP A N 1
ATOM 859 C CA . ASP A 1 112 ? -17.041 6.705 30.567 1.00 96.94 112 ASP A CA 1
ATOM 860 C C . ASP A 1 112 ? -16.937 6.080 29.161 1.00 96.94 112 ASP A C 1
ATOM 862 O O . ASP A 1 112 ? -15.997 6.373 28.418 1.00 96.94 112 ASP A O 1
ATOM 866 N N . ARG A 1 113 ? -17.932 5.282 28.739 1.00 97.56 113 ARG A N 1
ATOM 867 C CA . ARG A 1 113 ? -17.990 4.703 27.381 1.00 97.56 113 ARG A CA 1
ATOM 868 C C . ARG A 1 113 ? -18.142 5.767 26.300 1.00 97.56 113 ARG A C 1
ATOM 870 O O . ARG A 1 113 ? -17.467 5.683 25.275 1.00 97.56 113 ARG A O 1
ATOM 877 N N . MET A 1 114 ? -18.997 6.764 26.510 1.00 96.69 114 MET A N 1
ATOM 878 C CA . MET A 1 114 ? -19.199 7.865 25.564 1.00 96.69 114 MET A CA 1
ATOM 879 C C . MET A 1 114 ? -17.965 8.772 25.477 1.00 96.69 114 MET A C 1
ATOM 881 O O . MET A 1 114 ? -17.572 9.187 24.381 1.00 96.69 114 MET A O 1
ATOM 885 N N . ALA A 1 115 ? -17.310 9.039 26.609 1.00 97.31 115 ALA A N 1
ATOM 886 C CA . ALA A 1 115 ? -16.053 9.775 26.660 1.00 97.31 115 ALA A CA 1
ATOM 887 C C . ALA A 1 115 ? -14.932 9.016 25.935 1.00 97.31 115 ALA A C 1
ATOM 889 O O . ALA A 1 115 ? -14.199 9.605 25.135 1.00 97.31 115 ALA A O 1
ATOM 890 N N . GLU A 1 116 ? -14.830 7.700 26.144 1.00 97.25 116 GLU A N 1
ATOM 891 C CA . GLU A 1 116 ? -13.862 6.860 25.443 1.00 97.25 116 GLU A CA 1
ATOM 892 C C . GLU A 1 116 ? -14.147 6.794 23.937 1.00 97.25 116 GLU A C 1
ATOM 894 O O . GLU A 1 116 ? -13.222 6.963 23.140 1.00 97.25 116 GLU A O 1
ATOM 899 N N . ALA A 1 117 ? -15.407 6.611 23.531 1.00 96.94 117 ALA A N 1
ATOM 900 C CA . ALA A 1 117 ? -15.808 6.612 22.125 1.00 96.94 117 ALA A CA 1
ATOM 901 C C . ALA A 1 117 ? -15.458 7.942 21.442 1.00 96.94 117 ALA A C 1
ATOM 903 O O . ALA A 1 117 ? -14.891 7.949 20.350 1.00 96.94 117 ALA A O 1
ATOM 904 N N . THR A 1 118 ? -15.701 9.067 22.120 1.00 97.00 118 THR A N 1
ATOM 905 C CA . THR A 1 118 ? -15.332 10.402 21.629 1.00 97.00 118 THR A CA 1
ATOM 906 C C . THR A 1 118 ? -13.816 10.555 21.499 1.00 97.00 118 THR A C 1
ATOM 908 O O . THR A 1 118 ? -13.334 11.092 20.502 1.00 97.00 118 THR A O 1
ATOM 911 N N . ARG A 1 119 ? -13.040 10.072 22.481 1.00 97.06 119 ARG A N 1
ATOM 912 C CA . ARG A 1 119 ? -11.571 10.107 22.423 1.00 97.06 119 ARG A CA 1
ATOM 913 C C . ARG A 1 119 ? -11.041 9.276 21.256 1.00 97.06 119 ARG A C 1
ATOM 915 O O . ARG A 1 119 ? -10.177 9.756 20.532 1.00 97.06 119 ARG A O 1
ATOM 922 N N . ARG A 1 120 ? -11.581 8.069 21.056 1.00 96.50 120 ARG A N 1
ATOM 923 C CA . ARG A 1 120 ? -11.223 7.195 19.929 1.00 96.50 120 ARG A CA 1
ATOM 924 C C . ARG A 1 120 ? -11.564 7.847 18.591 1.00 96.50 120 ARG A C 1
ATOM 926 O O . ARG A 1 120 ? -10.707 7.882 17.724 1.00 96.50 120 ARG A O 1
ATOM 933 N N . ALA A 1 121 ? -12.753 8.435 18.453 1.00 95.44 121 ALA A N 1
ATOM 934 C CA . ALA A 1 121 ? -13.151 9.134 17.231 1.00 95.44 121 ALA A CA 1
ATOM 935 C C . ALA A 1 121 ? -12.202 10.295 16.887 1.00 95.44 121 ALA A C 1
ATOM 937 O O . ALA A 1 121 ? -11.751 10.398 15.751 1.00 95.44 121 ALA A O 1
ATOM 938 N N . LYS A 1 122 ? -11.834 11.120 17.877 1.00 95.88 122 LYS A N 1
ATOM 939 C CA . LYS A 1 122 ? -10.856 12.206 17.691 1.00 95.88 122 LYS A CA 1
ATOM 940 C C . LYS A 1 122 ? -9.468 11.690 17.319 1.00 95.88 122 LYS A C 1
ATOM 942 O O . LYS A 1 122 ? -8.808 12.284 16.477 1.00 95.88 122 LYS A O 1
ATOM 947 N N . GLN A 1 123 ? -9.026 10.601 17.946 1.00 95.50 123 GLN A N 1
ATOM 948 C CA . GLN A 1 123 ? -7.742 9.986 17.629 1.00 95.50 123 GLN A CA 1
ATOM 949 C C . GLN A 1 123 ? -7.728 9.448 16.193 1.00 95.50 123 GLN A C 1
ATOM 951 O O . GLN A 1 123 ? -6.791 9.737 15.461 1.00 95.50 123 GLN A O 1
ATOM 956 N N . THR A 1 124 ? -8.776 8.738 15.770 1.00 94.88 124 THR A N 1
ATOM 957 C CA . THR A 1 124 ? -8.903 8.251 14.390 1.00 94.88 124 THR A CA 1
ATOM 958 C C . THR A 1 124 ? -8.942 9.402 13.387 1.00 94.88 124 THR A C 1
ATOM 960 O O . THR A 1 124 ? -8.274 9.331 12.365 1.00 94.88 124 THR A O 1
ATOM 963 N N . GLU A 1 125 ? -9.660 10.491 13.681 1.00 92.56 125 GLU A N 1
ATOM 964 C CA . GLU A 1 125 ? -9.676 11.680 12.819 1.00 92.56 125 GLU A CA 1
ATOM 965 C C . GLU A 1 125 ? -8.272 12.293 12.663 1.00 92.56 125 GLU A C 1
ATOM 967 O O . GLU A 1 125 ? -7.861 12.648 11.558 1.00 92.56 125 GLU A O 1
ATOM 972 N N . GLU A 1 126 ? -7.519 12.393 13.759 1.00 94.62 126 GLU A N 1
ATOM 973 C CA . GLU A 1 126 ? -6.153 12.917 13.754 1.00 94.62 126 GLU A CA 1
ATOM 974 C C . GLU A 1 126 ? -5.176 11.981 13.023 1.00 94.62 126 GLU A C 1
ATOM 976 O O . GLU A 1 126 ? -4.350 12.430 12.229 1.00 94.62 126 GLU A O 1
ATOM 981 N N . GLU A 1 127 ? -5.291 10.668 13.225 1.00 94.25 127 GLU A N 1
ATOM 982 C CA . GLU A 1 127 ? -4.528 9.650 12.492 1.00 94.25 127 GLU A CA 1
ATOM 983 C C . GLU A 1 127 ? -4.812 9.711 10.982 1.00 94.25 127 GLU A C 1
ATOM 985 O O . GLU A 1 127 ? -3.875 9.682 10.175 1.00 94.25 127 GLU A O 1
ATOM 990 N N . THR A 1 128 ? -6.078 9.878 10.588 1.00 92.19 128 THR A N 1
ATOM 991 C CA . THR A 1 128 ? -6.477 10.096 9.192 1.00 92.19 128 THR A CA 1
ATOM 992 C C . THR A 1 128 ? -5.840 11.365 8.630 1.00 92.19 128 THR A C 1
ATOM 994 O O . THR A 1 128 ? -5.231 11.317 7.561 1.00 92.19 128 THR A O 1
ATOM 997 N N . LYS A 1 129 ? -5.909 12.497 9.344 1.00 92.44 129 LYS A N 1
ATOM 998 C CA . LYS A 1 129 ? -5.289 13.759 8.898 1.00 92.44 129 LYS A CA 1
ATOM 999 C C . LYS A 1 129 ? -3.782 13.621 8.710 1.00 92.44 129 LYS A C 1
ATOM 1001 O O . LYS A 1 129 ? -3.264 14.036 7.675 1.00 92.44 129 LYS A O 1
ATOM 1006 N N . ASN A 1 130 ? -3.095 12.992 9.660 1.00 92.50 130 ASN A N 1
ATOM 1007 C CA . ASN A 1 130 ? -1.655 12.750 9.576 1.00 92.50 130 ASN A CA 1
ATOM 1008 C C . ASN A 1 130 ? -1.294 11.838 8.395 1.00 92.50 130 ASN A C 1
ATOM 1010 O O . ASN A 1 130 ? -0.336 12.111 7.669 1.00 92.50 130 ASN A O 1
ATOM 1014 N N . THR A 1 131 ? -2.100 10.805 8.144 1.00 93.06 131 THR A N 1
ATOM 1015 C CA . THR A 1 131 ? -1.932 9.919 6.983 1.00 93.06 131 THR A CA 1
ATOM 1016 C C . THR A 1 131 ? -2.113 10.684 5.671 1.00 93.06 131 THR A C 1
ATOM 1018 O O . THR A 1 131 ? -1.271 10.591 4.778 1.00 93.06 131 THR A O 1
ATOM 1021 N N . LEU A 1 132 ? -3.168 11.494 5.553 1.00 93.62 132 LEU A N 1
ATOM 1022 C CA . LEU A 1 132 ? -3.423 12.302 4.358 1.00 93.62 132 LEU A CA 1
ATOM 1023 C C . LEU A 1 132 ? -2.330 13.352 4.127 1.00 93.62 132 LEU A C 1
ATOM 1025 O O . LEU A 1 132 ? -1.946 13.575 2.982 1.00 93.62 132 LEU A O 1
ATOM 1029 N N . ALA A 1 133 ? -1.785 13.948 5.189 1.00 93.31 133 ALA A N 1
ATOM 1030 C CA . ALA A 1 133 ? -0.679 14.897 5.096 1.00 93.31 133 ALA A CA 1
ATOM 1031 C C . ALA A 1 133 ? 0.590 14.257 4.512 1.00 93.31 133 ALA A C 1
ATOM 1033 O O . ALA A 1 133 ? 1.228 14.846 3.637 1.00 93.31 133 ALA A O 1
ATOM 1034 N N . ALA A 1 134 ? 0.929 13.039 4.948 1.00 90.38 134 ALA A N 1
ATOM 1035 C CA . ALA A 1 134 ? 2.040 12.280 4.377 1.00 90.38 134 ALA A CA 1
ATOM 1036 C C . ALA A 1 134 ? 1.790 11.969 2.891 1.00 90.38 134 ALA A C 1
ATOM 1038 O O . ALA A 1 134 ? 2.624 12.273 2.038 1.00 90.38 134 ALA A O 1
ATOM 1039 N N . ARG A 1 135 ? 0.591 11.470 2.561 1.00 93.06 135 ARG A N 1
ATOM 1040 C CA . ARG A 1 135 ? 0.207 11.141 1.179 1.00 93.06 135 ARG A CA 1
ATOM 1041 C C . ARG A 1 135 ? 0.161 12.360 0.261 1.00 93.06 135 ARG A C 1
ATOM 1043 O O . ARG A 1 135 ? 0.465 12.242 -0.921 1.00 93.06 135 ARG A O 1
ATOM 1050 N N . TYR A 1 136 ? -0.187 13.533 0.782 1.00 93.00 136 TYR A N 1
ATOM 1051 C CA . TYR A 1 136 ? -0.182 14.786 0.030 1.00 93.00 136 TYR A CA 1
ATOM 1052 C C . TYR A 1 136 ? 1.220 15.148 -0.474 1.00 93.00 136 TYR A C 1
ATOM 1054 O O . TYR A 1 136 ? 1.371 15.535 -1.635 1.00 93.00 136 TYR A O 1
ATOM 1062 N N . ALA A 1 137 ? 2.249 14.986 0.362 1.00 88.56 137 ALA A N 1
ATOM 1063 C CA . ALA A 1 137 ? 3.630 15.218 -0.054 1.00 88.56 137 ALA A CA 1
ATOM 1064 C C . ALA A 1 137 ? 4.053 14.248 -1.172 1.00 88.56 137 ALA A C 1
ATOM 1066 O O . ALA A 1 137 ? 4.627 14.687 -2.173 1.00 88.56 137 ALA A O 1
ATOM 1067 N N . ASP A 1 138 ? 3.700 12.966 -1.040 1.00 86.19 138 ASP A N 1
ATOM 1068 C CA . ASP A 1 138 ? 3.978 11.937 -2.049 1.00 86.19 138 ASP A CA 1
ATOM 1069 C C . ASP A 1 138 ? 3.270 12.236 -3.377 1.00 86.19 138 ASP A C 1
ATOM 1071 O O . ASP A 1 138 ? 3.890 12.186 -4.439 1.00 86.19 138 ASP A O 1
ATOM 1075 N N . ALA A 1 139 ? 1.988 12.609 -3.331 1.00 90.19 139 ALA A N 1
ATOM 1076 C CA . ALA A 1 139 ? 1.206 12.940 -4.519 1.00 90.19 139 ALA A CA 1
ATOM 1077 C C . ALA A 1 139 ? 1.753 14.175 -5.246 1.00 90.19 139 ALA A C 1
ATOM 1079 O O . ALA A 1 139 ? 1.850 14.178 -6.470 1.00 90.19 139 ALA A O 1
ATOM 1080 N N . MET A 1 140 ? 2.170 15.212 -4.515 1.00 90.06 140 MET A N 1
ATOM 1081 C CA . MET A 1 140 ? 2.806 16.392 -5.111 1.00 90.06 140 MET A CA 1
ATOM 1082 C C . MET A 1 140 ? 4.135 16.041 -5.792 1.00 90.06 140 MET A C 1
ATOM 1084 O O . MET A 1 140 ? 4.388 16.491 -6.912 1.00 90.06 140 MET A O 1
ATOM 1088 N N . ALA A 1 141 ? 4.968 15.218 -5.146 1.00 84.69 141 ALA A N 1
ATOM 1089 C CA . ALA A 1 141 ? 6.211 14.733 -5.740 1.00 84.69 141 ALA A CA 1
ATOM 1090 C C . ALA A 1 141 ? 5.939 13.890 -6.995 1.00 84.69 141 ALA A C 1
ATOM 1092 O O . ALA A 1 141 ? 6.611 14.059 -8.015 1.00 84.69 141 ALA A O 1
ATOM 1093 N N . PHE A 1 142 ? 4.913 13.039 -6.947 1.00 87.75 142 PHE A N 1
ATOM 1094 C CA . PHE A 1 142 ? 4.468 12.241 -8.079 1.00 87.75 142 PHE A CA 1
ATOM 1095 C C . PHE A 1 142 ? 3.979 13.102 -9.246 1.00 87.75 142 PHE A C 1
ATOM 1097 O O . PHE A 1 142 ? 4.432 12.880 -10.361 1.00 87.75 142 PHE A O 1
ATOM 1104 N N . ILE A 1 143 ? 3.124 14.106 -9.017 1.00 89.94 143 ILE A N 1
ATOM 1105 C CA . ILE A 1 143 ? 2.641 15.016 -10.073 1.00 89.94 143 ILE A CA 1
ATOM 1106 C C . ILE A 1 143 ? 3.821 15.713 -10.750 1.00 89.94 143 ILE A C 1
ATOM 1108 O O . ILE A 1 143 ? 3.906 15.738 -11.976 1.00 89.94 143 ILE A O 1
ATOM 1112 N N . GLN A 1 144 ? 4.761 16.241 -9.961 1.00 86.31 144 GLN A N 1
ATOM 1113 C CA . GLN A 1 144 ? 5.945 16.909 -10.497 1.00 86.31 144 GLN A CA 1
ATOM 1114 C C . GLN A 1 144 ? 6.799 15.949 -11.341 1.00 86.31 144 GLN A C 1
ATOM 1116 O O . GLN A 1 144 ? 7.209 16.291 -12.454 1.00 86.31 144 GLN A O 1
ATOM 1121 N N . MET A 1 145 ? 7.049 14.743 -10.826 1.00 83.94 145 MET A N 1
ATOM 1122 C CA . MET A 1 145 ? 7.824 13.704 -11.504 1.00 83.94 145 MET A CA 1
ATOM 1123 C C . MET A 1 145 ? 7.145 13.241 -12.794 1.00 83.94 145 MET A C 1
ATOM 1125 O O . MET A 1 145 ? 7.756 13.238 -13.861 1.00 83.94 145 MET A O 1
ATOM 1129 N N . ALA A 1 146 ? 5.888 12.823 -12.694 1.00 87.06 146 ALA A N 1
ATOM 1130 C CA . ALA A 1 146 ? 5.127 12.253 -13.788 1.00 87.06 146 ALA A CA 1
ATOM 1131 C C . ALA A 1 146 ? 4.851 13.299 -14.870 1.00 87.06 146 ALA A C 1
ATOM 1133 O O . ALA A 1 146 ? 4.971 12.979 -16.047 1.00 87.06 146 ALA A O 1
ATOM 1134 N N . GLY A 1 147 ? 4.564 14.548 -14.490 1.00 87.31 147 GLY A N 1
ATOM 1135 C CA . GLY A 1 147 ? 4.390 15.656 -15.427 1.00 87.31 147 GLY A CA 1
ATOM 1136 C C . GLY A 1 147 ? 5.654 15.932 -16.241 1.00 87.31 147 GLY A C 1
ATOM 1137 O O . GLY A 1 147 ? 5.578 16.011 -17.463 1.00 87.31 147 GLY A O 1
ATOM 1138 N N . SER A 1 148 ? 6.821 15.979 -15.588 1.00 80.81 148 SER A N 1
ATOM 1139 C CA . SER A 1 148 ? 8.110 16.208 -16.270 1.00 80.81 148 SER A CA 1
ATOM 1140 C C . SER A 1 148 ? 8.493 15.059 -17.214 1.00 80.81 148 SER A C 1
ATOM 1142 O O . SER A 1 148 ? 9.113 15.276 -18.249 1.00 80.81 148 SER A O 1
ATOM 1144 N N . ASN A 1 149 ? 8.086 13.827 -16.891 1.00 79.94 149 ASN A N 1
ATOM 1145 C CA . ASN A 1 149 ? 8.373 12.642 -17.704 1.00 79.94 149 ASN A CA 1
ATOM 1146 C C . ASN A 1 149 ? 7.243 12.275 -18.678 1.00 79.94 149 ASN A C 1
ATOM 1148 O O . ASN A 1 149 ? 7.373 11.297 -19.421 1.00 79.94 149 ASN A O 1
ATOM 1152 N N . LEU A 1 150 ? 6.139 13.026 -18.709 1.00 87.44 150 LEU A N 1
ATOM 1153 C CA . LEU A 1 150 ? 4.949 12.637 -19.463 1.00 87.44 150 LEU A CA 1
ATOM 1154 C C . LEU A 1 150 ? 5.215 12.544 -20.969 1.00 87.44 150 LEU A C 1
ATOM 1156 O O . LEU A 1 150 ? 4.666 11.670 -21.639 1.00 87.44 150 LEU A O 1
ATOM 1160 N N . ASP A 1 151 ? 6.069 13.420 -21.492 1.00 84.44 151 ASP A N 1
ATOM 1161 C CA . ASP A 1 151 ? 6.422 13.444 -22.913 1.00 84.44 151 ASP A CA 1
ATOM 1162 C C . ASP A 1 151 ? 7.382 12.319 -23.313 1.00 84.44 151 ASP A C 1
ATOM 1164 O O . ASP A 1 151 ? 7.416 11.932 -24.479 1.00 84.44 151 ASP A O 1
ATOM 1168 N N . SER A 1 152 ? 8.089 11.724 -22.345 1.00 77.62 152 SER A N 1
ATOM 1169 C CA . SER A 1 152 ? 8.903 10.521 -22.572 1.00 77.62 152 SER A CA 1
ATOM 1170 C C . SER A 1 152 ? 8.070 9.234 -22.645 1.00 77.62 152 SER A C 1
ATOM 1172 O O . SER A 1 152 ? 8.548 8.210 -23.131 1.00 77.62 152 SER A O 1
ATOM 1174 N N . CYS A 1 153 ? 6.819 9.271 -22.176 1.00 80.81 153 CYS A N 1
ATOM 1175 C CA . CYS A 1 153 ? 5.907 8.136 -22.251 1.00 80.81 153 CYS A CA 1
ATOM 1176 C C . CYS A 1 153 ? 5.265 8.066 -23.645 1.00 80.81 153 CYS A C 1
ATOM 1178 O O . CYS A 1 153 ? 4.737 9.064 -24.144 1.00 80.81 153 CYS A O 1
ATOM 1180 N N . LYS A 1 154 ? 5.232 6.877 -24.261 1.00 80.56 154 LYS A N 1
ATOM 1181 C CA . LYS A 1 154 ? 4.556 6.650 -25.552 1.00 80.56 154 LYS A CA 1
ATOM 1182 C C . LYS A 1 154 ? 3.295 5.790 -25.378 1.00 80.56 154 LYS A C 1
ATOM 1184 O O . LYS A 1 154 ? 3.174 5.035 -24.419 1.00 80.56 154 LYS A O 1
ATOM 1189 N N . GLY A 1 155 ? 2.349 5.910 -26.314 1.00 85.19 155 GLY A N 1
ATOM 1190 C CA . GLY A 1 155 ? 1.153 5.057 -26.387 1.00 85.19 155 GLY A CA 1
ATOM 1191 C C . GLY A 1 155 ? 0.358 4.972 -25.077 1.00 85.19 155 GLY A C 1
ATOM 1192 O O . GLY A 1 155 ? 0.075 5.993 -24.443 1.00 85.19 155 GLY A O 1
ATOM 1193 N N . ASP A 1 156 ? 0.032 3.746 -24.668 1.00 81.56 156 ASP A N 1
ATOM 1194 C CA . ASP A 1 156 ? -0.756 3.456 -23.464 1.00 81.56 156 ASP A CA 1
ATOM 1195 C C . ASP A 1 156 ? -0.075 3.921 -22.170 1.00 81.56 156 ASP A C 1
ATOM 1197 O O . ASP A 1 156 ? -0.764 4.297 -21.219 1.00 81.56 156 ASP A O 1
ATOM 1201 N N . ASP A 1 157 ? 1.265 3.978 -22.124 1.00 80.62 157 ASP A N 1
ATOM 1202 C CA . ASP A 1 157 ? 2.002 4.530 -20.979 1.00 80.62 157 ASP A CA 1
ATOM 1203 C C . ASP A 1 157 ? 1.616 5.975 -20.722 1.00 80.62 157 ASP A C 1
ATOM 1205 O O . ASP A 1 157 ? 1.333 6.338 -19.582 1.00 80.62 157 ASP A O 1
ATOM 1209 N N . ARG A 1 158 ? 1.515 6.777 -21.781 1.00 87.25 158 ARG A N 1
ATOM 1210 C CA . ARG A 1 158 ? 1.152 8.187 -21.662 1.00 87.25 158 ARG A CA 1
ATOM 1211 C C . ARG A 1 158 ? -0.284 8.362 -21.180 1.00 87.25 158 ARG A C 1
ATOM 1213 O O . ARG A 1 158 ? -0.536 9.212 -20.331 1.00 87.25 158 ARG A O 1
ATOM 1220 N N . SER A 1 159 ? -1.218 7.567 -21.702 1.00 88.38 159 SER A N 1
ATOM 1221 C CA . SER A 1 159 ? -2.634 7.616 -21.310 1.00 88.38 159 SER A CA 1
ATOM 1222 C C . SER A 1 159 ? -2.826 7.243 -19.842 1.00 88.38 159 SER A C 1
ATOM 1224 O O . SER A 1 159 ? -3.486 7.968 -19.098 1.00 88.38 159 SER A O 1
ATO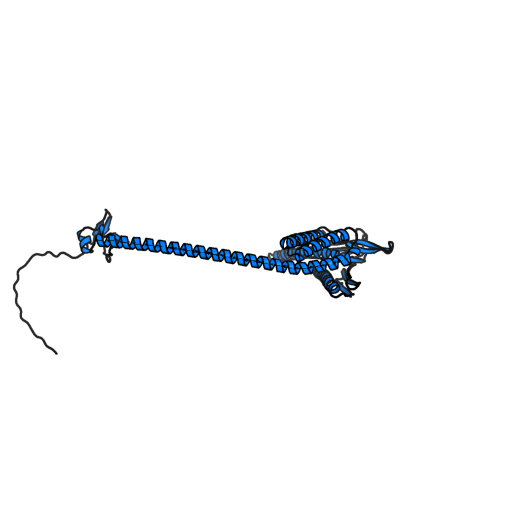M 1226 N N . VAL A 1 160 ? -2.182 6.158 -19.407 1.00 87.62 160 VAL A N 1
ATOM 1227 C CA . VAL A 1 160 ? -2.162 5.735 -18.004 1.00 87.62 160 VAL A CA 1
ATOM 1228 C C . VAL A 1 160 ? -1.545 6.814 -17.120 1.00 87.62 160 VAL A C 1
ATOM 1230 O O . VAL A 1 160 ? -2.102 7.154 -16.077 1.00 87.62 160 VAL A O 1
ATOM 1233 N N . MET A 1 161 ? -0.420 7.389 -17.548 1.00 89.31 161 MET A N 1
ATOM 1234 C CA . MET A 1 161 ? 0.275 8.390 -16.753 1.00 89.31 161 MET A CA 1
ATOM 1235 C C . MET A 1 161 ? -0.569 9.656 -16.566 1.00 89.31 161 MET A C 1
ATOM 1237 O O . MET A 1 161 ? -0.641 10.179 -15.458 1.00 89.31 161 MET A O 1
ATOM 1241 N N . LYS A 1 162 ? -1.285 10.098 -17.612 1.00 92.88 162 LYS A N 1
ATOM 1242 C CA . LYS A 1 162 ? -2.255 11.203 -17.524 1.00 92.88 162 LYS A CA 1
ATOM 1243 C C . LYS A 1 162 ? -3.376 10.916 -16.533 1.00 92.88 162 LYS A C 1
ATOM 1245 O O . LYS A 1 162 ? -3.697 11.788 -15.734 1.00 92.88 162 LYS A O 1
ATOM 1250 N N . ALA A 1 163 ? -3.950 9.713 -16.572 1.00 91.31 163 ALA A N 1
ATOM 1251 C CA . ALA A 1 163 ? -5.018 9.334 -15.652 1.00 91.31 163 ALA A CA 1
ATOM 1252 C C . ALA A 1 163 ? -4.537 9.360 -14.192 1.00 91.31 163 ALA A C 1
ATOM 1254 O O . ALA A 1 163 ? -5.211 9.922 -13.331 1.00 91.31 163 ALA A O 1
ATOM 1255 N N . LEU A 1 164 ? -3.340 8.830 -13.921 1.00 92.00 164 LEU A N 1
ATOM 1256 C CA . LEU A 1 164 ? -2.760 8.868 -12.579 1.00 92.00 164 LEU A CA 1
ATOM 1257 C C . LEU A 1 164 ? -2.460 10.305 -12.122 1.00 92.00 164 LEU A C 1
ATOM 1259 O O . LEU A 1 164 ? -2.810 10.660 -10.997 1.00 92.00 164 LEU A O 1
ATOM 1263 N N . ILE A 1 165 ? -1.871 11.145 -12.986 1.00 93.94 165 ILE A N 1
ATOM 1264 C CA . ILE A 1 165 ? -1.641 12.573 -12.695 1.00 93.94 165 ILE A CA 1
ATOM 1265 C C . ILE A 1 165 ? -2.963 13.254 -12.336 1.00 93.94 165 ILE A C 1
ATOM 1267 O O . ILE A 1 165 ? -3.043 13.897 -11.295 1.00 93.94 165 ILE A O 1
ATOM 1271 N N . GLN A 1 166 ? -4.013 13.043 -13.133 1.00 95.25 166 GLN A N 1
ATOM 1272 C CA . GLN A 1 166 ? -5.328 13.624 -12.878 1.00 95.25 166 GLN A CA 1
ATOM 1273 C C . GLN A 1 166 ? -5.884 13.201 -11.508 1.00 95.25 166 GLN A C 1
ATOM 1275 O O . GLN A 1 166 ? -6.344 14.046 -10.745 1.00 95.25 166 GLN A O 1
ATOM 1280 N N . THR A 1 167 ? -5.809 11.913 -11.150 1.00 94.38 167 THR A N 1
ATOM 1281 C CA . THR A 1 167 ? -6.279 11.456 -9.827 1.00 94.38 167 THR A CA 1
ATOM 1282 C C . THR A 1 167 ? -5.469 12.052 -8.671 1.00 94.38 167 THR A C 1
ATOM 1284 O O . THR A 1 167 ? -6.037 12.408 -7.637 1.00 94.38 167 THR A O 1
ATOM 1287 N N . ALA A 1 168 ? -4.156 12.231 -8.850 1.00 95.38 168 ALA A N 1
ATOM 1288 C CA . ALA A 1 168 ? -3.303 12.887 -7.865 1.00 95.38 168 ALA A CA 1
ATOM 1289 C C . ALA A 1 168 ? -3.629 14.389 -7.742 1.00 95.38 168 ALA A C 1
ATOM 1291 O O . ALA A 1 168 ? -3.653 14.939 -6.639 1.00 95.38 168 ALA A O 1
ATOM 1292 N N . GLU A 1 169 ? -3.930 15.067 -8.851 1.00 95.94 169 GLU A N 1
ATOM 1293 C CA . GLU A 1 169 ? -4.385 16.462 -8.861 1.00 95.94 169 GLU A CA 1
ATOM 1294 C C . GLU A 1 169 ? -5.734 16.623 -8.145 1.00 95.94 169 GLU A C 1
ATOM 1296 O O . GLU A 1 169 ? -5.883 17.520 -7.315 1.00 95.94 169 GLU A O 1
ATOM 1301 N N . GLU A 1 170 ? -6.692 15.721 -8.380 1.00 96.25 170 GLU A N 1
ATOM 1302 C CA . GLU A 1 170 ? -7.975 15.693 -7.663 1.00 96.25 170 GLU A CA 1
ATOM 1303 C C . GLU A 1 170 ? -7.778 15.534 -6.148 1.00 96.25 170 GLU A C 1
ATOM 1305 O O . GLU A 1 170 ? -8.389 16.263 -5.358 1.00 96.25 170 GLU A O 1
ATOM 1310 N N . PHE A 1 171 ? -6.889 14.623 -5.740 1.00 97.56 171 PHE A N 1
ATOM 1311 C CA . PHE A 1 171 ? -6.534 14.411 -4.338 1.00 97.56 171 PHE A CA 1
ATOM 1312 C C . PHE A 1 171 ? -5.882 15.649 -3.712 1.00 97.56 171 PHE A C 1
ATOM 1314 O O . PHE A 1 171 ? -6.331 16.129 -2.667 1.00 97.56 171 PHE A O 1
ATOM 1321 N N . THR A 1 172 ? -4.858 16.211 -4.357 1.00 96.94 172 THR A N 1
ATOM 1322 C CA . THR A 1 172 ? -4.153 17.394 -3.839 1.00 96.94 172 THR A CA 1
ATOM 1323 C C . THR A 1 172 ? -5.058 18.623 -3.772 1.00 96.94 172 THR A C 1
ATOM 1325 O O . THR A 1 172 ? -4.942 19.409 -2.829 1.00 96.94 172 THR A O 1
ATOM 1328 N N . ALA A 1 173 ? -5.991 18.783 -4.716 1.00 97.00 173 ALA A N 1
ATOM 1329 C CA . ALA A 1 173 ? -6.997 19.838 -4.682 1.00 97.00 173 ALA A CA 1
ATOM 1330 C C . ALA A 1 173 ? -7.958 19.672 -3.493 1.00 97.00 173 ALA A C 1
ATOM 1332 O O . ALA A 1 173 ? -8.162 20.630 -2.747 1.00 97.00 173 ALA A O 1
ATOM 1333 N N . ALA A 1 174 ? -8.496 18.467 -3.274 1.00 97.12 174 ALA A N 1
ATOM 1334 C CA . ALA A 1 174 ? -9.398 18.180 -2.156 1.00 97.12 174 ALA A CA 1
ATOM 1335 C C . ALA A 1 174 ? -8.723 18.372 -0.785 1.00 97.12 174 ALA A C 1
ATOM 1337 O O . ALA A 1 174 ? -9.303 18.973 0.124 1.00 97.12 174 ALA A O 1
ATOM 1338 N N . TYR A 1 175 ? -7.466 17.932 -0.659 1.00 96.38 175 TYR A N 1
ATOM 1339 C CA . TYR A 1 175 ? -6.679 18.116 0.558 1.00 96.38 175 TYR A CA 1
ATOM 1340 C C . TYR A 1 175 ? -6.446 19.604 0.869 1.00 96.38 175 TYR A C 1
ATOM 1342 O O . TYR A 1 175 ? -6.666 20.042 1.997 1.00 96.38 175 TYR A O 1
ATOM 1350 N N . LYS A 1 176 ? -6.080 20.416 -0.136 1.00 96.25 176 LYS A N 1
ATOM 1351 C CA . LYS A 1 176 ? -5.879 21.871 0.027 1.00 96.25 176 LYS A CA 1
ATOM 1352 C C . LYS A 1 176 ? -7.141 22.609 0.472 1.00 96.25 176 LYS A C 1
ATOM 1354 O O . LYS A 1 176 ? -7.031 23.598 1.190 1.00 96.25 176 LYS A O 1
ATOM 1359 N N . THR A 1 177 ? -8.322 22.153 0.056 1.00 97.31 177 THR A N 1
ATOM 1360 C CA . THR A 1 177 ? -9.599 22.745 0.485 1.00 97.31 177 THR A CA 1
ATOM 1361 C C . THR A 1 177 ? -10.048 22.285 1.874 1.00 97.31 177 THR A C 1
ATOM 1363 O O . THR A 1 177 ? -11.061 22.775 2.364 1.00 97.31 177 THR A O 1
ATOM 1366 N N . GLY A 1 178 ? -9.327 21.355 2.515 1.00 95.12 178 GLY A N 1
ATOM 1367 C CA . GLY A 1 178 ? -9.708 20.771 3.804 1.00 95.12 178 GLY A CA 1
ATOM 1368 C C . GLY A 1 178 ? -10.866 19.770 3.720 1.00 95.12 178 GLY A C 1
ATOM 1369 O O . GLY A 1 178 ? -11.432 19.404 4.748 1.00 95.12 178 GLY A O 1
ATOM 1370 N N . ASP A 1 179 ? -11.224 19.319 2.514 1.00 96.75 179 ASP A N 1
ATOM 1371 C CA . ASP A 1 179 ? -12.294 18.342 2.297 1.00 96.75 179 ASP A CA 1
ATOM 1372 C C . ASP A 1 179 ? -11.723 16.927 2.456 1.00 96.75 179 ASP A C 1
ATOM 1374 O O . ASP A 1 179 ? -11.314 16.275 1.492 1.00 96.75 179 ASP A O 1
ATOM 1378 N N . ILE A 1 180 ? -11.640 16.486 3.715 1.00 93.56 180 ILE A N 1
ATOM 1379 C CA . ILE A 1 180 ? -11.030 15.209 4.110 1.00 93.56 180 ILE A CA 1
ATOM 1380 C C . ILE A 1 180 ? -11.713 14.025 3.420 1.00 93.56 180 ILE A C 1
ATOM 1382 O O . ILE A 1 180 ? -11.024 13.166 2.879 1.00 93.56 180 ILE A O 1
ATOM 1386 N N . GLN A 1 181 ? -13.048 14.004 3.360 1.00 94.44 181 GLN A N 1
ATOM 1387 C CA . GLN A 1 181 ? -13.789 12.904 2.733 1.00 94.44 181 GLN A CA 1
ATOM 1388 C C . GLN A 1 181 ? -13.500 12.817 1.233 1.00 94.44 181 GLN A C 1
ATOM 1390 O O . GLN A 1 181 ? -13.246 11.736 0.699 1.00 94.44 181 GLN A O 1
ATOM 1395 N N . LYS A 1 182 ? -13.497 13.956 0.533 1.00 95.81 182 LYS A N 1
ATOM 1396 C CA . LYS A 1 182 ? -13.159 13.981 -0.892 1.00 95.81 182 LYS A CA 1
ATOM 1397 C C . LYS A 1 182 ? -11.698 13.606 -1.136 1.00 95.81 182 LYS A C 1
ATOM 1399 O O . LYS A 1 182 ? -11.418 12.914 -2.115 1.00 95.81 182 LYS A O 1
ATOM 1404 N N . ALA A 1 183 ? -10.785 14.015 -0.252 1.00 96.06 183 ALA A N 1
ATOM 1405 C CA . ALA A 1 183 ? -9.381 13.625 -0.315 1.00 96.06 183 ALA A CA 1
ATOM 1406 C C . ALA A 1 183 ? -9.211 12.106 -0.135 1.00 96.06 183 ALA A C 1
ATOM 1408 O O . ALA A 1 183 ? -8.514 11.483 -0.929 1.00 96.06 183 ALA A O 1
ATOM 1409 N N . GLU A 1 184 ? -9.900 11.482 0.825 1.00 95.00 184 GLU A N 1
ATOM 1410 C CA . GLU A 1 184 ? -9.891 10.022 1.007 1.00 95.00 184 GLU A CA 1
ATOM 1411 C C . GLU A 1 184 ? -10.416 9.279 -0.229 1.00 95.00 184 GLU A C 1
ATOM 1413 O O . GLU A 1 184 ? -9.797 8.319 -0.691 1.00 95.00 184 GLU A O 1
ATOM 1418 N N . VAL A 1 185 ? -11.532 9.738 -0.806 1.00 95.75 185 VAL A N 1
ATOM 1419 C CA . VAL A 1 185 ? -12.102 9.138 -2.023 1.00 95.75 185 VAL A CA 1
ATOM 1420 C C . VAL A 1 185 ? -11.139 9.263 -3.205 1.00 95.75 185 VAL A C 1
ATOM 1422 O O . VAL A 1 185 ? -10.956 8.299 -3.949 1.00 95.75 185 VAL A O 1
ATOM 1425 N N . ALA A 1 186 ? -10.518 10.429 -3.392 1.00 94.25 186 ALA A N 1
ATOM 1426 C CA . ALA A 1 186 ? -9.555 10.650 -4.467 1.00 94.25 186 ALA A CA 1
ATOM 1427 C C . ALA A 1 186 ? -8.275 9.820 -4.277 1.00 94.25 186 ALA A C 1
ATOM 1429 O O . ALA A 1 186 ? -7.800 9.210 -5.233 1.00 94.25 186 ALA A O 1
ATOM 1430 N N . LEU A 1 187 ? -7.767 9.720 -3.044 1.00 92.81 187 LEU A N 1
ATOM 1431 C CA . LEU A 1 187 ? -6.624 8.871 -2.713 1.00 92.81 187 LEU A CA 1
ATOM 1432 C C . LEU A 1 187 ? -6.925 7.398 -3.009 1.00 92.81 187 LEU A C 1
ATOM 1434 O O . LEU A 1 187 ? -6.120 6.730 -3.648 1.00 92.81 187 LEU A O 1
ATOM 1438 N N . LYS A 1 188 ? -8.109 6.908 -2.623 1.00 93.75 188 LYS A N 1
ATOM 1439 C CA . LYS A 1 188 ? -8.535 5.538 -2.925 1.00 93.75 188 LYS A CA 1
ATOM 1440 C C . LYS A 1 188 ? -8.574 5.271 -4.432 1.00 93.75 188 LYS A C 1
ATOM 1442 O O . LYS A 1 188 ? -8.073 4.242 -4.870 1.00 93.75 188 LYS A O 1
ATOM 1447 N N . LYS A 1 189 ? -9.109 6.202 -5.230 1.00 93.31 189 LYS A N 1
ATOM 1448 C CA . LYS A 1 189 ? -9.090 6.093 -6.700 1.00 93.31 189 LYS A CA 1
ATOM 1449 C C . LYS A 1 189 ? -7.668 6.068 -7.259 1.00 93.31 189 LYS A C 1
ATOM 1451 O O . LYS A 1 189 ? -7.403 5.313 -8.188 1.00 93.31 189 LYS A O 1
ATOM 1456 N N . MET A 1 190 ? -6.769 6.886 -6.709 1.00 90.00 190 MET A N 1
ATOM 1457 C CA . MET A 1 190 ? -5.360 6.905 -7.104 1.00 90.00 190 MET A CA 1
ATOM 1458 C C . MET A 1 190 ? -4.688 5.559 -6.799 1.00 90.00 190 MET A C 1
ATOM 1460 O O . MET A 1 190 ? -4.035 4.999 -7.676 1.00 90.00 190 MET A O 1
ATOM 1464 N N . ASP A 1 191 ? -4.897 5.011 -5.598 1.00 89.06 191 ASP A N 1
ATOM 1465 C CA . ASP A 1 191 ? -4.371 3.702 -5.191 1.00 89.06 191 ASP A CA 1
ATOM 1466 C C . ASP A 1 191 ? -4.952 2.567 -6.064 1.00 89.06 191 ASP A C 1
ATOM 1468 O O . ASP A 1 191 ? -4.214 1.697 -6.523 1.00 89.06 191 ASP A O 1
ATOM 1472 N N . GLU A 1 192 ? -6.256 2.587 -6.365 1.00 90.12 192 GLU A N 1
ATOM 1473 C CA . GLU A 1 192 ? -6.912 1.626 -7.269 1.00 90.12 192 GLU A CA 1
ATOM 1474 C C . GLU A 1 192 ? -6.362 1.703 -8.700 1.00 90.12 192 GLU A C 1
ATOM 1476 O O . GLU A 1 192 ? -6.080 0.670 -9.318 1.00 90.12 192 GLU A O 1
ATOM 1481 N N . ALA A 1 193 ? -6.171 2.915 -9.224 1.00 86.94 193 ALA A N 1
ATOM 1482 C CA . ALA A 1 193 ? -5.584 3.127 -10.540 1.00 86.94 193 ALA A CA 1
ATOM 1483 C C . ALA A 1 193 ? -4.135 2.627 -10.583 1.00 86.94 193 ALA A C 1
ATOM 1485 O O . ALA A 1 193 ? -3.759 1.922 -11.518 1.00 86.94 193 ALA A O 1
ATOM 1486 N N . LEU A 1 194 ? -3.336 2.927 -9.556 1.00 86.19 194 LEU A N 1
ATOM 1487 C CA . LEU A 1 194 ? -1.947 2.487 -9.464 1.00 86.19 194 LEU A CA 1
ATOM 1488 C C . LEU A 1 194 ? -1.845 0.956 -9.384 1.00 86.19 194 LEU A C 1
ATOM 1490 O O . LEU A 1 194 ? -1.069 0.351 -10.122 1.00 86.19 194 LEU A O 1
ATOM 1494 N N . ASN A 1 195 ? -2.681 0.320 -8.560 1.00 86.00 195 ASN A N 1
ATOM 1495 C CA . ASN A 1 195 ? -2.737 -1.139 -8.447 1.00 86.00 195 ASN A CA 1
ATOM 1496 C C . ASN A 1 195 ? -3.141 -1.796 -9.768 1.00 86.00 195 ASN A C 1
ATOM 1498 O O . ASN A 1 195 ? -2.485 -2.738 -10.206 1.00 86.00 195 ASN A O 1
ATOM 1502 N N . THR A 1 196 ? -4.160 -1.258 -10.445 1.00 86.62 196 THR A N 1
ATOM 1503 C CA . THR A 1 196 ? -4.584 -1.753 -11.764 1.00 86.62 196 THR A CA 1
ATOM 1504 C C . THR A 1 196 ? -3.416 -1.724 -12.746 1.00 86.62 196 THR A C 1
ATOM 1506 O O . THR A 1 196 ? -3.140 -2.708 -13.427 1.00 86.62 196 THR A O 1
ATOM 1509 N N . VAL A 1 197 ? -2.675 -0.615 -12.778 1.00 84.62 197 VAL A N 1
ATOM 1510 C CA . VAL A 1 197 ? -1.510 -0.465 -13.653 1.00 84.62 197 VAL A CA 1
ATOM 1511 C C . VAL A 1 197 ? -0.426 -1.484 -13.320 1.00 84.62 197 VAL A C 1
ATOM 1513 O O . VAL A 1 197 ? 0.102 -2.117 -14.230 1.00 84.62 197 VAL A O 1
ATOM 1516 N N . HIS A 1 198 ? -0.119 -1.691 -12.042 1.00 82.50 198 HIS A N 1
ATOM 1517 C CA . HIS A 1 198 ? 0.901 -2.655 -11.637 1.00 82.50 198 HIS A CA 1
ATOM 1518 C C . HIS A 1 198 ? 0.521 -4.112 -11.947 1.00 82.50 198 HIS A C 1
ATOM 1520 O O . HIS A 1 198 ? 1.392 -4.914 -12.291 1.00 82.50 198 HIS A O 1
ATOM 1526 N N . GLU A 1 199 ? -0.762 -4.464 -11.839 1.00 79.25 199 GLU A N 1
ATOM 1527 C CA . GLU A 1 199 ? -1.237 -5.838 -12.016 1.00 79.25 199 GLU A CA 1
ATOM 1528 C C . GLU A 1 199 ? -1.456 -6.211 -13.482 1.00 79.25 199 GLU A C 1
ATOM 1530 O O . GLU A 1 199 ? -1.025 -7.277 -13.924 1.00 79.25 199 GLU A O 1
ATOM 1535 N N . THR A 1 200 ? -2.126 -5.356 -14.254 1.00 79.44 200 THR A N 1
ATOM 1536 C CA . THR A 1 200 ? -2.627 -5.752 -15.577 1.00 79.44 200 THR A CA 1
ATOM 1537 C C . THR A 1 200 ? -1.706 -5.339 -16.709 1.00 79.44 200 THR A C 1
ATOM 1539 O O . THR A 1 200 ? -1.790 -5.885 -17.810 1.00 79.44 200 THR A O 1
ATOM 1542 N N . LYS A 1 201 ? -0.849 -4.342 -16.485 1.00 81.94 201 LYS A N 1
ATOM 1543 C CA . LYS A 1 201 ? -0.131 -3.709 -17.582 1.00 81.94 201 LYS A CA 1
ATOM 1544 C C . LYS A 1 201 ? 1.159 -4.452 -17.913 1.00 81.94 201 LYS A C 1
ATOM 1546 O O . LYS A 1 201 ? 1.947 -4.713 -17.003 1.00 81.94 201 LYS A O 1
ATOM 1551 N N . PRO A 1 202 ? 1.424 -4.775 -19.191 1.00 87.06 202 PRO A N 1
ATOM 1552 C CA . PRO A 1 202 ? 2.736 -5.244 -19.618 1.00 87.06 202 PRO A CA 1
ATOM 1553 C C . PRO A 1 202 ? 3.815 -4.204 -19.293 1.00 87.06 202 PRO A C 1
ATOM 1555 O O . PRO A 1 202 ? 3.587 -3.004 -19.430 1.00 87.06 202 PRO A O 1
ATOM 1558 N N . VAL A 1 203 ? 4.995 -4.661 -18.877 1.00 89.94 203 VAL A N 1
ATOM 1559 C CA . VAL A 1 203 ? 6.146 -3.769 -18.714 1.00 89.94 203 VAL A CA 1
ATOM 1560 C C . VAL A 1 203 ? 6.803 -3.615 -20.078 1.00 89.94 203 VAL A C 1
ATOM 1562 O O . VAL A 1 203 ? 7.078 -4.613 -20.745 1.00 89.94 203 VAL A O 1
ATOM 1565 N N . TYR A 1 204 ? 7.071 -2.377 -20.483 1.00 90.56 204 TYR A N 1
ATOM 1566 C CA . TYR A 1 204 ? 7.805 -2.079 -21.707 1.00 90.56 204 TYR A CA 1
ATOM 1567 C C . TYR A 1 204 ? 9.117 -1.358 -21.395 1.00 90.56 204 TYR A C 1
ATOM 1569 O O . TYR A 1 204 ? 9.221 -0.548 -20.476 1.00 90.56 204 TYR A O 1
ATOM 1577 N N . GLY A 1 205 ? 10.136 -1.650 -22.185 1.00 91.12 205 GLY A N 1
ATOM 1578 C CA . GLY A 1 205 ? 11.349 -0.864 -22.296 1.00 91.12 205 GLY A CA 1
ATOM 1579 C C . GLY A 1 205 ? 11.400 -0.156 -23.644 1.00 91.12 205 GLY A C 1
ATOM 1580 O O . GLY A 1 205 ? 10.733 -0.553 -24.597 1.00 91.12 205 GLY A O 1
ATOM 1581 N N . TYR A 1 206 ? 12.199 0.896 -23.725 1.00 91.50 206 TYR A N 1
ATOM 1582 C CA . TYR A 1 206 ? 12.397 1.680 -24.937 1.00 91.50 206 TYR A CA 1
ATOM 1583 C C . TYR A 1 206 ? 13.808 1.431 -25.458 1.00 91.50 206 TYR A C 1
ATOM 1585 O O . TYR A 1 206 ? 14.784 1.572 -24.720 1.00 91.50 206 TYR A O 1
ATOM 1593 N N . ARG A 1 207 ? 13.929 1.027 -26.720 1.00 92.00 207 ARG A N 1
ATOM 1594 C CA . ARG A 1 207 ? 15.215 0.771 -27.375 1.00 92.00 207 ARG A CA 1
ATOM 1595 C C . ARG A 1 207 ? 15.345 1.688 -28.577 1.00 92.00 207 ARG A C 1
ATOM 1597 O O . ARG A 1 207 ? 14.426 1.752 -29.387 1.00 92.00 207 ARG A O 1
ATOM 1604 N N . TYR A 1 208 ? 16.483 2.360 -28.717 1.00 89.38 208 TYR A N 1
ATOM 1605 C CA . TYR A 1 208 ? 16.763 3.112 -29.936 1.00 89.38 208 TYR A CA 1
ATOM 1606 C C . TYR A 1 208 ? 16.940 2.147 -31.112 1.00 89.38 208 TYR A C 1
ATOM 1608 O O . TYR A 1 208 ? 17.725 1.198 -31.036 1.00 89.38 208 TYR A O 1
ATOM 1616 N N . ASN A 1 209 ? 16.181 2.369 -32.180 1.00 89.38 209 ASN A N 1
ATOM 1617 C CA . ASN A 1 209 ? 16.284 1.621 -33.419 1.00 89.38 209 ASN A CA 1
ATOM 1618 C C . ASN A 1 209 ? 17.063 2.459 -34.437 1.00 89.38 209 ASN A C 1
ATOM 1620 O O . ASN A 1 209 ? 16.573 3.485 -34.904 1.00 89.38 209 ASN A O 1
ATOM 1624 N N . GLU A 1 210 ? 18.264 2.002 -34.794 1.00 84.50 210 GLU A N 1
ATOM 1625 C CA . GLU A 1 210 ? 19.150 2.717 -35.719 1.00 84.50 210 GLU A CA 1
ATOM 1626 C C . GLU A 1 210 ? 18.550 2.889 -37.118 1.00 84.50 210 GLU A C 1
ATOM 1628 O O . GLU A 1 210 ? 18.804 3.900 -37.760 1.00 84.50 210 GLU A O 1
ATOM 1633 N N . PHE A 1 211 ? 17.721 1.947 -37.581 1.00 85.25 211 PHE A N 1
ATOM 1634 C CA . PHE A 1 211 ? 17.102 2.016 -38.908 1.00 85.25 211 PHE A CA 1
ATOM 1635 C C . PHE A 1 211 ? 15.950 3.017 -38.968 1.00 85.25 211 PHE A C 1
ATOM 1637 O O . PHE A 1 211 ? 15.740 3.661 -39.992 1.00 85.25 211 PHE A O 1
ATOM 1644 N N . LEU A 1 212 ? 15.182 3.124 -37.883 1.00 87.94 212 LEU A N 1
ATOM 1645 C CA . LEU A 1 212 ? 14.043 4.040 -37.798 1.00 87.94 212 LEU A CA 1
ATOM 1646 C C . LEU A 1 212 ? 14.441 5.423 -37.277 1.00 87.94 212 LEU A C 1
ATOM 1648 O O . LEU A 1 212 ? 13.638 6.348 -37.347 1.00 87.94 212 LEU A O 1
ATOM 1652 N N . HIS A 1 213 ? 15.655 5.551 -36.736 1.00 89.06 213 HIS A N 1
ATOM 1653 C CA . HIS A 1 213 ? 16.112 6.714 -35.983 1.00 89.06 213 HIS A CA 1
ATOM 1654 C C . HIS A 1 213 ? 15.139 7.146 -34.868 1.00 89.06 213 HIS A C 1
ATOM 1656 O O . HIS A 1 213 ? 15.062 8.326 -34.529 1.00 89.06 213 HIS A O 1
ATOM 1662 N N . ASP A 1 214 ? 14.414 6.190 -34.279 1.00 90.56 214 ASP A N 1
ATOM 1663 C CA . ASP A 1 214 ? 13.417 6.418 -33.226 1.00 90.56 214 ASP A CA 1
ATOM 1664 C C . ASP A 1 214 ? 13.481 5.312 -32.159 1.00 90.56 214 ASP A C 1
ATOM 1666 O O . ASP A 1 214 ? 14.007 4.217 -32.374 1.00 90.56 214 ASP A O 1
ATOM 1670 N N . GLU A 1 215 ? 12.939 5.602 -30.981 1.00 89.06 215 GLU A N 1
ATOM 1671 C CA . GLU A 1 215 ? 12.750 4.636 -29.908 1.00 89.06 215 GLU A CA 1
ATOM 1672 C C . GLU A 1 215 ? 11.541 3.742 -30.179 1.00 89.06 215 GLU A C 1
ATOM 1674 O O . GLU A 1 215 ? 10.404 4.219 -30.269 1.00 89.06 215 GLU A O 1
ATOM 1679 N N . VAL A 1 216 ? 11.780 2.433 -30.219 1.00 90.19 216 VAL A N 1
ATOM 1680 C CA . VAL A 1 216 ? 10.742 1.404 -30.301 1.00 90.19 216 VAL A CA 1
ATOM 1681 C C . VAL A 1 216 ? 10.439 0.830 -28.921 1.00 90.19 216 VAL A C 1
ATOM 1683 O O . VAL A 1 216 ? 11.320 0.732 -28.062 1.00 90.19 216 VAL A O 1
ATOM 1686 N N . THR A 1 217 ? 9.185 0.439 -28.707 1.00 90.31 217 THR A N 1
ATOM 1687 C CA . THR A 1 217 ? 8.749 -0.254 -27.493 1.00 90.31 217 THR A CA 1
ATOM 1688 C C . THR A 1 217 ? 9.094 -1.737 -27.575 1.00 90.31 217 THR A C 1
ATOM 1690 O O . THR A 1 217 ? 8.877 -2.397 -28.588 1.00 90.31 217 THR A O 1
ATOM 1693 N N . VAL A 1 218 ? 9.644 -2.268 -26.489 1.00 92.00 218 VAL A N 1
ATOM 1694 C CA . VAL A 1 218 ? 10.128 -3.644 -26.373 1.00 92.00 218 VAL A CA 1
ATOM 1695 C C . VAL A 1 218 ? 9.542 -4.239 -25.094 1.00 92.00 218 VAL A C 1
ATOM 1697 O O . VAL A 1 218 ? 9.716 -3.639 -24.035 1.00 92.00 218 VAL A O 1
ATOM 1700 N N . PRO A 1 219 ? 8.838 -5.381 -25.127 1.00 92.56 219 PRO A N 1
ATOM 1701 C CA . PRO A 1 219 ? 8.283 -5.955 -23.908 1.00 92.56 219 PRO A CA 1
ATOM 1702 C C . PRO A 1 219 ? 9.393 -6.417 -22.959 1.00 92.56 219 PRO A C 1
ATOM 1704 O O . PRO A 1 219 ? 10.425 -6.940 -23.381 1.00 92.56 219 PRO A O 1
ATOM 1707 N N . VAL A 1 220 ? 9.163 -6.224 -21.665 1.00 93.44 220 VAL A N 1
ATOM 1708 C CA . VAL A 1 220 ? 10.007 -6.703 -20.570 1.00 93.44 220 VAL A CA 1
ATOM 1709 C C . VAL A 1 220 ? 9.157 -7.637 -19.720 1.00 93.44 220 VAL A C 1
ATOM 1711 O O . VAL A 1 220 ? 8.199 -7.231 -19.065 1.00 93.44 220 VAL A O 1
ATOM 1714 N N . ILE A 1 221 ? 9.465 -8.925 -19.760 1.00 92.62 221 ILE A N 1
ATOM 1715 C CA . ILE A 1 221 ? 8.658 -9.966 -19.129 1.00 92.62 221 ILE A CA 1
ATOM 1716 C C . ILE A 1 221 ? 9.484 -10.588 -18.014 1.00 92.62 221 ILE A C 1
ATOM 1718 O O . ILE A 1 221 ? 10.507 -11.214 -18.260 1.00 92.62 221 ILE A O 1
ATOM 1722 N N . PHE A 1 222 ? 9.023 -10.432 -16.781 1.00 90.50 222 PHE A N 1
ATOM 1723 C CA . PHE A 1 222 ? 9.537 -11.176 -15.641 1.00 90.50 222 PHE A CA 1
ATOM 1724 C C . PHE A 1 222 ? 8.538 -12.277 -15.297 1.00 90.50 222 PHE A C 1
ATOM 1726 O O . PHE A 1 222 ? 7.360 -11.983 -15.078 1.00 90.50 222 PHE A O 1
ATOM 1733 N N . ASN A 1 223 ? 8.985 -13.531 -15.296 1.00 89.06 223 ASN A N 1
ATOM 1734 C CA . ASN A 1 223 ? 8.112 -14.664 -15.012 1.00 89.06 223 ASN A CA 1
ATOM 1735 C C . ASN A 1 223 ? 8.888 -15.847 -14.415 1.00 89.06 223 ASN A C 1
ATOM 1737 O O . ASN A 1 223 ? 10.118 -15.893 -14.417 1.00 89.06 223 ASN A O 1
ATOM 1741 N N . MET A 1 224 ? 8.144 -16.815 -13.895 1.00 85.62 224 MET A N 1
ATOM 1742 C CA . MET A 1 224 ? 8.663 -18.097 -13.445 1.00 85.62 224 MET A CA 1
ATOM 1743 C C . MET A 1 224 ? 8.716 -19.074 -14.625 1.00 85.62 224 MET A C 1
ATOM 1745 O O . MET A 1 224 ? 7.816 -19.090 -15.467 1.00 85.62 224 MET A O 1
ATOM 1749 N N . TYR A 1 225 ? 9.750 -19.914 -14.690 1.00 81.06 225 TYR A N 1
ATOM 1750 C CA . TYR A 1 225 ? 9.776 -21.002 -15.667 1.00 81.06 225 TYR A CA 1
ATOM 1751 C C . TYR A 1 225 ? 8.606 -21.972 -15.436 1.00 81.06 225 TYR A C 1
ATOM 1753 O O . TYR A 1 225 ? 8.221 -22.242 -14.298 1.00 81.06 225 TYR A O 1
ATOM 1761 N N . SER A 1 226 ? 8.069 -22.550 -16.515 1.00 74.94 226 SER A N 1
ATOM 1762 C CA . SER A 1 226 ? 6.931 -23.487 -16.465 1.00 74.94 226 SER A CA 1
ATOM 1763 C C . SER A 1 226 ? 7.211 -24.751 -15.645 1.00 74.94 226 SER A C 1
ATOM 1765 O O . SER A 1 226 ? 6.304 -25.328 -15.051 1.00 74.94 226 SER A O 1
ATOM 1767 N N . ASN A 1 227 ? 8.476 -25.159 -15.572 1.00 76.00 227 ASN A N 1
ATOM 1768 C CA . ASN A 1 227 ? 8.950 -26.269 -14.748 1.00 76.00 227 ASN A CA 1
ATOM 1769 C C . ASN A 1 227 ? 9.118 -25.895 -13.259 1.00 76.00 227 ASN A C 1
ATOM 1771 O O . ASN A 1 227 ? 9.554 -26.733 -12.476 1.00 76.00 227 ASN A O 1
ATOM 1775 N N . ASN A 1 228 ? 8.792 -24.656 -12.868 1.00 74.19 228 ASN A N 1
ATOM 1776 C CA . ASN A 1 228 ? 8.934 -24.113 -11.518 1.00 74.19 228 ASN A CA 1
ATOM 1777 C C . ASN A 1 228 ? 10.372 -24.091 -10.963 1.00 74.19 228 ASN A C 1
ATOM 1779 O O . ASN A 1 228 ? 10.531 -23.889 -9.760 1.00 74.19 228 ASN A O 1
ATOM 1783 N N . THR A 1 229 ? 11.411 -24.269 -11.789 1.00 77.56 229 THR A N 1
ATOM 1784 C CA . THR A 1 229 ? 12.800 -24.401 -11.300 1.00 77.56 229 THR A CA 1
ATOM 1785 C C . THR A 1 229 ? 13.513 -23.071 -11.067 1.00 77.56 229 THR A C 1
ATOM 1787 O O . THR A 1 229 ? 14.664 -23.068 -10.645 1.00 77.56 229 THR A O 1
ATOM 1790 N N . GLY A 1 230 ? 12.877 -21.941 -11.372 1.00 86.12 230 GLY A N 1
ATOM 1791 C CA . GLY A 1 230 ? 13.475 -20.622 -11.199 1.00 86.12 230 GLY A CA 1
ATOM 1792 C C . GLY A 1 230 ? 12.705 -19.535 -11.932 1.00 86.12 230 GLY A C 1
ATOM 1793 O O . GLY A 1 230 ? 11.595 -19.761 -12.424 1.00 86.12 230 GLY A O 1
ATOM 1794 N N . PHE A 1 231 ? 13.325 -18.367 -12.033 1.00 92.38 231 PHE A N 1
ATOM 1795 C CA . PHE A 1 231 ? 12.749 -17.192 -12.673 1.00 92.38 231 PHE A CA 1
ATOM 1796 C C . PHE A 1 231 ? 13.576 -16.783 -13.883 1.00 92.38 231 PHE A C 1
ATOM 1798 O O . PHE A 1 231 ? 14.732 -17.183 -14.040 1.00 92.38 231 PHE A O 1
ATOM 1805 N N . TYR A 1 232 ? 12.975 -15.982 -14.751 1.00 92.50 232 TYR A N 1
ATOM 1806 C CA . TYR A 1 232 ? 13.674 -15.365 -15.860 1.00 92.50 232 TYR A CA 1
ATOM 1807 C C . TYR A 1 232 ? 13.190 -13.941 -16.088 1.00 92.50 232 TYR A C 1
ATOM 1809 O O . TYR A 1 232 ? 12.038 -13.595 -15.814 1.00 92.50 232 TYR A O 1
ATOM 1817 N N . LEU A 1 233 ? 14.094 -13.133 -16.631 1.00 93.56 233 LEU A N 1
ATOM 1818 C CA . LEU A 1 233 ? 13.774 -11.849 -17.224 1.00 93.56 233 LEU A CA 1
ATOM 1819 C C . LEU A 1 233 ? 13.979 -11.949 -18.731 1.00 93.56 233 LEU A C 1
ATOM 1821 O O . LEU A 1 233 ? 15.054 -12.308 -19.199 1.00 93.56 233 LEU A O 1
ATOM 1825 N N . GLN A 1 234 ? 12.942 -11.630 -19.484 1.00 92.94 234 GLN A N 1
ATOM 1826 C CA . GLN A 1 234 ? 12.955 -11.565 -20.932 1.00 92.94 234 GLN A CA 1
ATOM 1827 C C . GLN A 1 234 ? 12.845 -10.109 -21.372 1.00 92.94 234 GLN A C 1
ATOM 1829 O O . GLN A 1 234 ? 11.984 -9.377 -20.891 1.00 92.94 234 GLN A O 1
ATOM 1834 N N . VAL A 1 235 ? 13.692 -9.701 -22.310 1.00 93.69 235 VAL A N 1
ATOM 1835 C CA . VAL A 1 235 ? 13.637 -8.398 -22.974 1.00 93.69 235 VAL A CA 1
ATOM 1836 C C . VAL A 1 235 ? 13.474 -8.644 -24.469 1.00 93.69 235 VAL A C 1
ATOM 1838 O O . VAL A 1 235 ? 14.363 -9.216 -25.094 1.00 93.69 235 VAL A O 1
ATOM 1841 N N . GLY A 1 236 ? 12.340 -8.236 -25.032 1.00 90.06 236 GLY A N 1
ATOM 1842 C CA . GLY A 1 236 ? 11.950 -8.517 -26.416 1.00 90.06 236 GLY A CA 1
ATOM 1843 C C . GLY A 1 236 ? 10.887 -9.602 -26.541 1.00 90.06 236 GLY A C 1
ATOM 1844 O O . GLY A 1 236 ? 10.462 -10.204 -25.553 1.00 90.06 236 GLY A O 1
ATOM 1845 N N . ASP A 1 237 ? 10.454 -9.842 -27.775 1.00 84.94 237 ASP A N 1
ATOM 1846 C CA . ASP A 1 237 ? 9.422 -10.822 -28.119 1.00 84.94 237 ASP A CA 1
ATOM 1847 C C . ASP A 1 237 ? 9.945 -11.837 -29.146 1.00 84.94 237 ASP A C 1
ATOM 1849 O O . ASP A 1 237 ? 10.818 -11.516 -29.959 1.00 84.94 237 ASP A O 1
ATOM 1853 N N . GLY A 1 238 ? 9.416 -13.059 -29.083 1.00 83.50 238 GLY A N 1
ATOM 1854 C CA . GLY A 1 238 ? 9.759 -14.171 -29.968 1.00 83.50 238 GLY A CA 1
ATOM 1855 C C . GLY A 1 238 ? 11.266 -14.417 -30.094 1.00 83.50 238 GLY A C 1
ATOM 1856 O O . GLY A 1 238 ? 12.009 -14.397 -29.107 1.00 83.50 238 GLY A O 1
ATOM 1857 N N . ASP A 1 239 ? 11.710 -14.614 -31.336 1.00 80.12 239 ASP A N 1
ATOM 1858 C CA . ASP A 1 239 ? 13.100 -14.933 -31.700 1.00 80.12 239 ASP A CA 1
ATOM 1859 C C . ASP A 1 239 ? 14.079 -13.766 -31.458 1.00 80.12 239 ASP A C 1
ATOM 1861 O O . ASP A 1 239 ? 15.300 -13.956 -31.404 1.00 80.12 239 ASP A O 1
ATOM 1865 N N . PHE A 1 240 ? 13.548 -12.553 -31.269 1.00 83.44 240 PHE A N 1
ATOM 1866 C CA . PHE A 1 240 ? 14.300 -11.325 -30.997 1.00 83.44 240 PHE A CA 1
ATOM 1867 C C . PHE A 1 240 ? 14.290 -10.961 -29.510 1.00 83.44 240 PHE A C 1
ATOM 1869 O O . PHE A 1 240 ? 14.364 -9.786 -29.144 1.00 83.44 240 PHE A O 1
ATOM 1876 N N . SER A 1 241 ? 14.186 -11.967 -28.643 1.00 88.69 241 SER A N 1
ATOM 1877 C CA . SER A 1 241 ? 14.226 -11.785 -27.200 1.00 88.69 241 SER A CA 1
ATOM 1878 C C . SER A 1 241 ? 15.546 -12.250 -26.589 1.00 88.69 241 SER A C 1
ATOM 1880 O O . SER A 1 241 ? 16.111 -13.286 -26.945 1.00 88.69 241 SER A O 1
ATOM 1882 N N . THR A 1 242 ? 16.026 -11.484 -25.615 1.00 89.88 242 THR A N 1
ATOM 1883 C CA . THR A 1 242 ? 17.071 -11.920 -24.690 1.00 89.88 242 THR A CA 1
ATOM 1884 C C . THR A 1 242 ? 16.407 -12.420 -23.419 1.00 89.88 242 THR A C 1
ATOM 1886 O O . THR A 1 242 ? 15.653 -11.683 -22.792 1.00 89.88 242 THR A O 1
ATOM 1889 N N . ILE A 1 243 ? 16.687 -13.662 -23.028 1.00 90.56 243 ILE A N 1
ATOM 1890 C CA . ILE A 1 243 ? 16.158 -14.261 -21.797 1.00 90.56 243 ILE A CA 1
ATOM 1891 C C . ILE A 1 243 ? 17.321 -14.549 -20.849 1.00 90.56 243 ILE A C 1
ATOM 1893 O O . ILE A 1 243 ? 18.181 -15.385 -21.137 1.00 90.56 243 ILE A O 1
ATOM 1897 N N . SER A 1 244 ? 17.305 -13.869 -19.710 1.00 91.88 244 SER A N 1
ATOM 1898 C CA . SER A 1 244 ? 18.263 -13.991 -18.617 1.00 91.88 244 SER A CA 1
ATOM 1899 C C . SER A 1 244 ? 17.671 -14.868 -17.508 1.00 91.88 244 SER A C 1
ATOM 1901 O O . SER A 1 244 ? 16.672 -14.472 -16.901 1.00 91.88 244 SER A O 1
ATOM 1903 N N . PRO A 1 245 ? 18.238 -16.057 -17.222 1.00 91.81 245 PRO A N 1
ATOM 1904 C CA . PRO A 1 245 ? 17.843 -16.831 -16.050 1.00 91.81 245 PRO A CA 1
ATOM 1905 C C . PRO A 1 245 ? 18.219 -16.077 -14.770 1.00 91.81 245 PRO A C 1
ATOM 1907 O O . PRO A 1 245 ? 19.250 -15.401 -14.724 1.00 91.81 245 PRO A O 1
ATOM 1910 N N . LEU A 1 246 ? 17.379 -16.213 -13.744 1.00 90.38 246 LEU A N 1
ATOM 1911 C CA . LEU A 1 246 ? 17.548 -15.573 -12.447 1.00 90.38 246 LEU A CA 1
ATOM 1912 C C . LEU A 1 246 ? 17.557 -16.598 -11.319 1.00 90.38 246 LEU A C 1
ATOM 1914 O O . LEU A 1 246 ? 16.630 -17.401 -11.176 1.00 90.38 246 LEU A O 1
ATOM 1918 N N . GLU A 1 247 ? 18.604 -16.530 -10.501 1.00 88.38 247 GLU A N 1
ATOM 1919 C CA . GLU A 1 247 ? 18.667 -17.226 -9.220 1.00 88.38 247 GLU A CA 1
ATOM 1920 C C . GLU A 1 247 ? 17.802 -16.501 -8.185 1.00 88.38 247 GLU A C 1
ATOM 1922 O O . GLU A 1 247 ? 17.612 -15.289 -8.272 1.00 88.38 247 GLU A O 1
ATOM 1927 N N . ILE A 1 248 ? 17.314 -17.225 -7.172 1.00 84.81 248 ILE A N 1
ATOM 1928 C CA . ILE A 1 248 ? 16.463 -16.655 -6.112 1.00 84.81 248 ILE A CA 1
ATOM 1929 C C . ILE A 1 248 ? 17.126 -15.439 -5.457 1.00 84.81 248 ILE A C 1
ATOM 1931 O O . ILE A 1 248 ? 16.504 -14.390 -5.351 1.00 84.81 248 ILE A O 1
ATOM 1935 N N . LYS A 1 249 ? 18.410 -15.545 -5.099 1.00 87.06 249 LYS A N 1
ATOM 1936 C CA . LYS A 1 249 ? 19.154 -14.439 -4.483 1.00 87.06 249 LYS A CA 1
ATOM 1937 C C . LYS A 1 249 ? 19.188 -13.192 -5.377 1.00 87.06 249 LYS A C 1
ATOM 1939 O O . LYS A 1 249 ? 19.088 -12.071 -4.894 1.00 87.06 249 LYS A O 1
ATOM 1944 N N . THR A 1 250 ? 19.277 -13.384 -6.692 1.00 88.12 250 THR A N 1
ATOM 1945 C CA . THR A 1 250 ? 19.271 -12.280 -7.654 1.00 88.12 250 THR A CA 1
ATOM 1946 C C . THR A 1 250 ? 17.932 -11.540 -7.689 1.00 88.12 250 THR A C 1
ATOM 1948 O O . THR A 1 250 ? 17.912 -10.371 -8.050 1.00 88.12 250 THR A O 1
ATOM 1951 N N . ILE A 1 251 ? 16.818 -12.177 -7.315 1.00 90.25 251 ILE A N 1
ATOM 1952 C CA . ILE A 1 251 ? 15.486 -11.549 -7.297 1.00 90.25 251 ILE A CA 1
ATOM 1953 C C . ILE A 1 251 ? 15.418 -10.484 -6.204 1.00 90.25 251 ILE A C 1
ATOM 1955 O O . ILE A 1 251 ? 15.014 -9.357 -6.490 1.00 90.25 251 ILE A O 1
ATOM 1959 N N . GLU A 1 252 ? 15.854 -10.823 -4.989 1.00 90.56 252 GLU A N 1
ATOM 1960 C CA . GLU A 1 252 ? 15.912 -9.893 -3.855 1.00 90.56 252 GLU A CA 1
ATOM 1961 C C . GLU A 1 252 ? 16.828 -8.705 -4.174 1.00 90.56 252 GLU A C 1
ATOM 1963 O O . GLU A 1 252 ? 16.429 -7.545 -4.037 1.00 90.56 252 GLU A O 1
ATOM 1968 N N . ASP A 1 253 ? 18.032 -8.985 -4.685 1.00 93.56 253 ASP A N 1
ATOM 1969 C CA . ASP A 1 253 ? 18.992 -7.934 -5.020 1.00 93.56 253 ASP A CA 1
ATOM 1970 C C . ASP A 1 253 ? 18.491 -7.043 -6.178 1.00 93.56 253 ASP A C 1
ATOM 1972 O O . ASP A 1 253 ? 18.660 -5.819 -6.147 1.00 93.56 253 ASP A O 1
ATOM 1976 N N . LEU A 1 254 ? 17.831 -7.627 -7.188 1.00 93.81 254 LEU A N 1
ATOM 1977 C CA . LEU A 1 254 ? 17.233 -6.888 -8.303 1.00 93.81 254 LEU A CA 1
ATOM 1978 C C . LEU A 1 254 ? 16.069 -6.007 -7.830 1.00 93.81 254 LEU A C 1
ATOM 1980 O O . LEU A 1 254 ? 15.979 -4.848 -8.245 1.00 93.81 254 LEU A O 1
ATOM 1984 N N . ALA A 1 255 ? 15.208 -6.515 -6.941 1.00 94.56 255 ALA A N 1
ATOM 1985 C CA . ALA A 1 255 ? 14.140 -5.732 -6.322 1.00 94.56 255 ALA A CA 1
ATOM 1986 C C . ALA A 1 255 ? 14.713 -4.533 -5.555 1.00 94.56 255 ALA A C 1
ATOM 1988 O O . ALA A 1 255 ? 14.271 -3.399 -5.753 1.00 94.56 255 ALA A O 1
ATOM 1989 N N . ALA A 1 256 ? 15.753 -4.759 -4.746 1.00 94.88 256 ALA A N 1
ATOM 1990 C CA . ALA A 1 256 ? 16.447 -3.699 -4.023 1.00 94.88 256 ALA A CA 1
ATOM 1991 C C . ALA A 1 256 ? 17.069 -2.660 -4.976 1.00 94.88 256 ALA A C 1
ATOM 1993 O O . ALA A 1 256 ? 16.994 -1.457 -4.722 1.00 94.88 256 ALA A O 1
ATOM 1994 N N . GLY A 1 257 ? 17.631 -3.095 -6.107 1.00 95.94 257 GLY A N 1
ATOM 1995 C CA . GLY A 1 257 ? 18.151 -2.198 -7.140 1.00 95.94 257 GLY A CA 1
ATOM 1996 C C . GLY A 1 257 ? 17.070 -1.322 -7.788 1.00 95.94 257 GLY A C 1
ATOM 1997 O O . GLY A 1 257 ? 17.232 -0.103 -7.915 1.00 95.94 257 GLY A O 1
ATOM 1998 N N . LEU A 1 258 ? 15.934 -1.908 -8.165 1.00 96.00 258 LEU A N 1
ATOM 1999 C CA . LEU A 1 258 ? 14.806 -1.151 -8.721 1.00 96.00 258 LEU A CA 1
ATOM 2000 C C . LEU A 1 258 ? 14.254 -0.147 -7.699 1.00 96.00 258 LEU A C 1
ATOM 2002 O O . LEU A 1 258 ? 14.055 1.020 -8.039 1.00 96.00 258 LEU A O 1
ATOM 2006 N N . GLN A 1 259 ? 14.106 -0.557 -6.436 1.00 95.31 259 GLN A N 1
ATOM 2007 C CA . GLN A 1 259 ? 13.692 0.321 -5.339 1.00 95.31 259 GLN A CA 1
ATOM 2008 C C . GLN A 1 259 ? 14.657 1.506 -5.163 1.00 95.31 259 GLN A C 1
ATOM 2010 O O . GLN A 1 259 ? 14.235 2.662 -5.110 1.00 95.31 259 GLN A O 1
ATOM 2015 N N . LYS A 1 260 ? 15.967 1.248 -5.189 1.00 96.00 260 LYS A N 1
ATOM 2016 C CA . LYS A 1 260 ? 17.004 2.287 -5.124 1.00 96.00 260 LYS A CA 1
ATOM 2017 C C . LYS A 1 260 ? 16.925 3.278 -6.292 1.00 96.00 260 LYS A C 1
ATOM 2019 O O . LYS A 1 260 ? 17.176 4.468 -6.107 1.00 96.00 260 LYS A O 1
ATOM 2024 N N . SER A 1 261 ? 16.548 2.814 -7.486 1.00 94.81 261 SER A N 1
ATOM 2025 C CA . SER A 1 261 ? 16.337 3.686 -8.654 1.00 94.81 261 SER A CA 1
ATOM 2026 C C . SER A 1 261 ? 15.165 4.655 -8.442 1.00 94.81 261 SER A C 1
ATOM 2028 O O . SER A 1 261 ? 15.261 5.837 -8.787 1.00 94.81 261 SER A O 1
ATOM 2030 N N . ILE A 1 262 ? 14.076 4.183 -7.825 1.00 92.12 262 ILE A N 1
ATOM 2031 C CA . ILE A 1 262 ? 12.919 5.016 -7.459 1.00 92.12 262 ILE A CA 1
ATOM 2032 C C . ILE A 1 262 ? 13.334 6.072 -6.422 1.00 92.12 262 ILE A C 1
ATOM 2034 O O . ILE A 1 262 ? 13.034 7.257 -6.576 1.00 92.12 262 ILE A O 1
ATOM 2038 N N . GLU A 1 263 ? 14.087 5.680 -5.394 1.00 92.19 263 GLU A N 1
ATOM 2039 C CA . GLU A 1 263 ? 14.574 6.602 -4.359 1.00 92.19 263 GLU A CA 1
ATOM 2040 C C . GLU A 1 263 ? 15.497 7.687 -4.926 1.00 92.19 263 GLU A C 1
ATOM 2042 O O . GLU A 1 263 ? 15.347 8.874 -4.616 1.00 92.19 263 GLU A O 1
ATOM 2047 N N . TRP A 1 264 ? 16.439 7.301 -5.791 1.00 94.75 264 TRP A N 1
ATOM 2048 C CA . TRP A 1 264 ? 17.335 8.245 -6.459 1.00 94.75 264 TRP A CA 1
ATOM 2049 C C . TRP A 1 264 ? 16.594 9.222 -7.363 1.00 94.75 264 TRP A C 1
ATOM 2051 O O . TRP A 1 264 ? 16.988 10.386 -7.426 1.00 94.75 264 TRP A O 1
ATOM 2061 N N . THR A 1 265 ? 15.497 8.798 -7.986 1.00 89.50 265 THR A N 1
ATOM 2062 C CA . THR A 1 265 ? 14.627 9.692 -8.760 1.00 89.50 265 THR A CA 1
ATOM 2063 C C . THR A 1 265 ? 14.068 10.805 -7.885 1.00 89.50 265 THR A C 1
ATOM 2065 O O . THR A 1 265 ? 14.240 11.984 -8.197 1.00 89.50 265 THR A O 1
ATOM 2068 N N . GLY A 1 266 ? 13.488 10.457 -6.731 1.00 87.31 266 GLY A N 1
ATOM 2069 C CA . GLY A 1 266 ? 12.981 11.447 -5.779 1.00 87.31 266 GLY A CA 1
ATOM 2070 C C . GLY A 1 266 ? 14.068 12.419 -5.301 1.00 87.31 266 GLY A C 1
ATOM 2071 O O . GLY A 1 266 ? 13.838 13.629 -5.224 1.00 87.31 266 GLY A O 1
ATOM 2072 N N . GLN A 1 267 ? 15.279 11.916 -5.036 1.00 91.19 267 GLN A N 1
ATOM 2073 C CA . GLN A 1 267 ? 16.418 12.754 -4.646 1.00 91.19 267 GLN A CA 1
ATOM 2074 C C . GLN A 1 267 ? 16.853 13.707 -5.764 1.00 91.19 267 GLN A C 1
ATOM 2076 O O . GLN A 1 267 ? 17.048 14.894 -5.497 1.00 91.19 267 GLN A O 1
ATOM 2081 N N . CYS A 1 268 ? 16.985 13.216 -6.998 1.00 91.62 268 CYS A N 1
ATOM 2082 C CA . CYS A 1 268 ? 17.451 14.019 -8.125 1.00 91.62 268 CYS A CA 1
ATOM 2083 C C . CYS A 1 268 ? 16.443 15.099 -8.514 1.00 91.62 268 CYS A C 1
ATOM 2085 O O . CYS A 1 268 ? 16.855 16.231 -8.747 1.00 91.62 268 CYS A O 1
ATOM 2087 N N . ILE A 1 269 ? 15.141 14.801 -8.482 1.00 86.00 269 ILE A N 1
ATOM 2088 C CA . ILE A 1 269 ? 14.080 15.794 -8.705 1.00 86.00 269 ILE A CA 1
ATOM 2089 C C . ILE A 1 269 ? 14.129 16.881 -7.629 1.00 86.00 269 ILE A C 1
ATOM 2091 O O . ILE A 1 269 ? 14.138 18.074 -7.937 1.00 86.00 269 ILE A O 1
ATOM 2095 N N . LYS A 1 270 ? 14.205 16.484 -6.352 1.00 87.06 270 LYS A N 1
ATOM 2096 C CA . LYS A 1 270 ? 14.221 17.425 -5.222 1.00 87.06 270 LYS A CA 1
ATOM 2097 C C . LYS A 1 270 ? 15.450 18.334 -5.239 1.00 87.06 270 LYS A C 1
ATOM 2099 O O . LYS A 1 270 ? 15.346 19.515 -4.920 1.00 87.06 270 LYS A O 1
ATOM 2104 N N . GLN A 1 271 ? 16.611 17.778 -5.573 1.00 92.75 271 GLN A N 1
ATOM 2105 C CA . GLN A 1 271 ? 17.899 18.475 -5.527 1.00 92.75 271 GLN A CA 1
ATOM 2106 C C . GLN A 1 271 ? 18.339 19.027 -6.888 1.00 92.75 271 GLN A C 1
ATOM 2108 O O . GLN A 1 271 ? 19.402 19.635 -6.976 1.00 92.75 271 GLN A O 1
ATOM 2113 N N . LYS A 1 272 ? 17.523 18.843 -7.931 1.00 92.50 272 LYS A N 1
ATOM 2114 C CA . LYS A 1 272 ? 17.798 19.275 -9.303 1.00 92.50 272 LYS A CA 1
ATOM 2115 C C . LYS A 1 272 ? 19.119 18.725 -9.866 1.00 92.50 272 LYS A C 1
ATOM 2117 O O . LYS A 1 272 ? 19.920 19.469 -10.426 1.00 92.50 272 LYS A O 1
ATOM 2122 N N . LEU A 1 273 ? 19.374 17.428 -9.682 1.00 95.31 273 LEU A N 1
ATOM 2123 C CA . LEU A 1 273 ? 20.666 16.801 -9.994 1.00 95.31 273 LEU A CA 1
ATOM 2124 C C . LEU A 1 273 ? 20.690 16.112 -11.361 1.00 95.31 273 LEU A C 1
ATOM 2126 O O . LEU A 1 273 ? 19.765 15.383 -11.713 1.00 95.31 273 LEU A O 1
ATOM 2130 N N . ASN A 1 274 ? 21.820 16.239 -12.058 1.00 96.38 274 ASN A N 1
ATOM 2131 C CA . ASN A 1 274 ? 22.199 15.353 -13.160 1.00 96.38 274 ASN A CA 1
ATOM 2132 C C . ASN A 1 274 ? 23.127 14.263 -12.627 1.00 96.38 274 ASN A C 1
ATOM 2134 O O . ASN A 1 274 ? 24.122 14.565 -11.964 1.00 96.38 274 ASN A O 1
ATOM 2138 N N . THR A 1 275 ? 22.821 12.996 -12.887 1.00 97.19 275 THR A N 1
ATOM 2139 C CA . THR A 1 275 ? 23.663 11.895 -12.419 1.00 97.19 275 THR A CA 1
ATOM 2140 C C . THR A 1 275 ? 23.496 10.650 -13.275 1.00 97.19 275 THR A C 1
ATOM 2142 O O . THR A 1 275 ? 22.431 10.399 -13.827 1.00 97.19 275 THR A O 1
ATOM 2145 N N . ARG A 1 276 ? 24.556 9.851 -13.350 1.00 98.19 276 ARG A N 1
ATOM 2146 C CA . ARG A 1 276 ? 24.547 8.501 -13.906 1.00 98.19 276 ARG A CA 1
ATOM 2147 C C . ARG A 1 276 ? 25.196 7.595 -12.876 1.00 98.19 276 ARG A C 1
ATOM 2149 O O . ARG A 1 276 ? 26.304 7.889 -12.425 1.00 98.19 276 ARG A O 1
ATOM 2156 N N . LYS A 1 277 ? 24.490 6.555 -12.445 1.00 97.31 277 LYS A N 1
ATOM 2157 C CA . LYS A 1 277 ? 24.955 5.664 -11.380 1.00 97.31 277 LYS A CA 1
ATOM 2158 C C . LYS A 1 277 ? 24.610 4.224 -11.700 1.00 97.31 277 LYS A C 1
ATOM 2160 O O . LYS A 1 277 ? 23.450 3.902 -11.946 1.00 97.31 277 LYS A O 1
ATOM 2165 N N . GLU A 1 278 ? 25.603 3.351 -11.595 1.00 97.44 278 GLU A N 1
ATOM 2166 C CA . GLU A 1 278 ? 25.354 1.917 -11.557 1.00 97.44 278 GLU A CA 1
ATOM 2167 C C . GLU A 1 278 ? 24.551 1.586 -10.293 1.00 97.44 278 GLU A C 1
ATOM 2169 O O . GLU A 1 278 ? 24.923 1.935 -9.167 1.00 97.44 278 GLU A O 1
ATOM 2174 N N . VAL A 1 279 ? 23.395 0.967 -10.500 1.00 96.56 279 VAL A N 1
ATOM 2175 C CA . VAL A 1 279 ? 22.484 0.566 -9.429 1.00 96.56 279 VAL A CA 1
ATOM 2176 C C . VAL A 1 279 ? 22.909 -0.796 -8.892 1.00 96.56 279 VAL A C 1
ATOM 2178 O O . VAL A 1 279 ? 22.969 -0.978 -7.675 1.00 96.56 279 VAL A O 1
ATOM 2181 N N . GLY A 1 280 ? 23.228 -1.718 -9.803 1.00 96.12 280 GLY A N 1
ATOM 2182 C CA . GLY A 1 280 ? 23.701 -3.061 -9.503 1.00 96.12 280 GLY A CA 1
ATOM 2183 C C . GLY A 1 280 ? 23.966 -3.881 -10.766 1.00 96.12 280 GLY A C 1
ATOM 2184 O O . GLY A 1 280 ? 23.450 -3.577 -11.846 1.00 96.12 280 GLY A O 1
ATOM 2185 N N . ASN A 1 281 ? 24.770 -4.930 -10.606 1.00 96.50 281 ASN A N 1
ATOM 2186 C CA . ASN A 1 281 ? 25.133 -5.881 -11.647 1.00 96.50 281 ASN A CA 1
ATOM 2187 C C . ASN A 1 281 ? 25.155 -7.292 -11.051 1.00 96.50 281 ASN A C 1
ATOM 2189 O O . ASN A 1 281 ? 25.905 -7.577 -10.119 1.00 96.50 281 ASN A O 1
ATOM 2193 N N . TRP A 1 282 ? 24.323 -8.164 -11.609 1.00 95.06 282 TRP A N 1
ATOM 2194 C CA . TRP A 1 282 ? 24.077 -9.526 -11.141 1.00 95.06 282 TRP A CA 1
ATOM 2195 C C . TRP A 1 282 ? 24.410 -10.554 -12.224 1.00 95.06 282 TRP A C 1
ATOM 2197 O O . TRP A 1 282 ? 23.720 -11.556 -12.406 1.00 95.06 282 TRP A O 1
ATOM 2207 N N . GLY A 1 283 ? 25.469 -10.281 -12.989 1.00 93.25 283 GLY A N 1
ATOM 2208 C CA . GLY A 1 283 ? 25.972 -11.158 -14.040 1.00 93.25 283 GLY A CA 1
ATOM 2209 C C . GLY A 1 283 ? 25.188 -11.002 -15.337 1.00 93.25 283 GLY A C 1
ATOM 2210 O O . GLY A 1 283 ? 25.629 -10.305 -16.251 1.00 93.25 283 GLY A O 1
ATOM 2211 N N . SER A 1 284 ? 24.029 -11.657 -15.428 1.00 93.19 284 SER A N 1
ATOM 2212 C CA . SER A 1 284 ? 23.178 -11.613 -16.624 1.00 93.19 284 SER A CA 1
ATOM 2213 C C . SER A 1 284 ? 22.326 -10.347 -16.705 1.00 93.19 284 SER A C 1
ATOM 2215 O O . SER A 1 284 ? 21.798 -10.041 -17.769 1.00 93.19 284 SER A O 1
ATOM 2217 N N . ILE A 1 285 ? 22.196 -9.595 -15.612 1.00 95.69 285 ILE A N 1
ATOM 2218 C CA . ILE A 1 285 ? 21.386 -8.378 -15.546 1.00 95.69 285 ILE A CA 1
ATOM 2219 C C . ILE A 1 285 ? 22.191 -7.261 -14.895 1.00 95.69 285 ILE A C 1
ATOM 2221 O O . ILE A 1 285 ? 22.824 -7.477 -13.865 1.00 95.69 285 ILE A O 1
ATOM 2225 N N . SER A 1 286 ? 22.116 -6.053 -15.446 1.00 97.12 286 SER A N 1
ATOM 2226 C CA . SER A 1 286 ? 22.594 -4.846 -14.773 1.00 97.12 286 SER A CA 1
ATOM 2227 C C . SER A 1 286 ? 21.613 -3.691 -14.934 1.00 97.12 286 SER A C 1
ATOM 2229 O O . SER A 1 286 ? 20.930 -3.577 -15.956 1.00 97.12 286 SER A O 1
ATOM 2231 N N . LEU A 1 287 ? 21.577 -2.822 -13.928 1.00 97.94 287 LEU A N 1
ATOM 2232 C CA . LEU A 1 287 ? 20.777 -1.604 -13.911 1.00 97.94 287 LEU A CA 1
ATOM 2233 C C . LEU A 1 287 ? 21.685 -0.377 -13.792 1.00 97.94 287 LEU A C 1
ATOM 2235 O O . LEU A 1 287 ? 22.558 -0.318 -12.924 1.00 97.94 287 LEU A O 1
ATOM 2239 N N . GLU A 1 288 ? 21.434 0.631 -14.619 1.00 98.00 288 GLU A N 1
ATOM 2240 C CA . GLU A 1 288 ? 22.065 1.947 -14.516 1.00 98.00 288 GLU A CA 1
ATOM 2241 C C . GLU A 1 288 ? 20.984 3.024 -14.440 1.00 98.00 288 GLU A C 1
ATOM 2243 O O . GLU A 1 288 ? 20.145 3.150 -15.328 1.00 98.00 288 GLU A O 1
ATOM 2248 N N . PHE A 1 289 ? 21.001 3.803 -13.366 1.00 97.75 289 PHE A N 1
ATOM 2249 C CA . PHE A 1 289 ? 20.110 4.938 -13.185 1.00 97.75 289 PHE A CA 1
ATOM 2250 C C . PHE A 1 289 ? 20.695 6.176 -13.860 1.00 97.75 289 PHE A C 1
ATOM 2252 O O . PHE A 1 289 ? 21.881 6.479 -13.692 1.00 97.75 289 PHE A O 1
ATOM 2259 N N . VAL A 1 290 ? 19.845 6.918 -14.566 1.00 97.06 290 VAL A N 1
ATOM 2260 C CA . VAL A 1 290 ? 20.199 8.171 -15.225 1.00 97.06 290 VAL A CA 1
ATOM 2261 C C . VAL A 1 290 ? 19.193 9.254 -14.848 1.00 97.06 290 VAL A C 1
ATOM 2263 O O . VAL A 1 290 ? 17.982 9.043 -14.894 1.00 97.06 290 VAL A O 1
ATOM 2266 N N . SER A 1 291 ? 19.726 10.417 -14.486 1.00 95.38 291 SER A N 1
ATOM 2267 C CA . SER A 1 291 ? 19.008 11.663 -14.251 1.00 95.38 291 SER A CA 1
ATOM 2268 C C . SER A 1 291 ? 19.634 12.760 -15.101 1.00 95.38 291 SER A C 1
ATOM 2270 O O . SER A 1 291 ? 20.835 13.025 -14.994 1.00 95.38 291 SER A O 1
ATOM 2272 N N . GLU A 1 292 ? 18.818 13.402 -15.921 1.00 94.62 292 GLU A N 1
ATOM 2273 C CA . GLU A 1 292 ? 19.189 14.447 -16.871 1.00 94.62 292 GLU A CA 1
ATOM 2274 C C . GLU A 1 292 ? 18.288 15.676 -16.680 1.00 94.62 292 GLU A C 1
ATOM 2276 O O . GLU A 1 292 ? 17.287 15.640 -15.955 1.00 94.62 292 GLU A O 1
ATOM 2281 N N . GLU A 1 293 ? 18.676 16.792 -17.300 1.00 92.62 293 GLU A N 1
ATOM 2282 C CA . GLU A 1 293 ? 17.931 18.060 -17.275 1.00 92.62 293 GLU A CA 1
ATOM 2283 C C . GLU A 1 293 ? 17.548 18.534 -15.865 1.00 92.62 293 GLU A C 1
ATOM 2285 O O . GLU A 1 293 ? 16.432 18.955 -15.575 1.00 92.62 293 GLU A O 1
ATOM 2290 N N . ASN A 1 294 ? 18.515 18.476 -14.953 1.00 91.38 294 ASN A N 1
ATOM 2291 C CA . ASN A 1 294 ? 18.366 18.834 -13.548 1.00 91.38 294 ASN A CA 1
ATOM 2292 C C . ASN A 1 294 ? 17.265 18.016 -12.855 1.00 91.38 294 ASN A C 1
ATOM 2294 O O . ASN A 1 294 ? 16.453 18.561 -12.107 1.00 91.38 294 ASN A O 1
ATOM 2298 N N . GLY A 1 295 ? 17.219 16.710 -13.122 1.00 87.44 295 GLY A N 1
ATOM 2299 C CA . GLY A 1 295 ? 16.239 15.798 -12.535 1.00 87.44 295 GLY A CA 1
ATOM 2300 C C . GLY A 1 295 ? 14.885 15.778 -13.234 1.00 87.44 295 GLY A C 1
ATOM 2301 O O . GLY A 1 295 ? 14.002 15.058 -12.779 1.00 87.44 295 GLY A O 1
ATOM 2302 N N . GLN A 1 296 ? 14.696 16.531 -14.321 1.00 85.50 296 GLN A N 1
ATOM 2303 C CA . GLN A 1 296 ? 13.438 16.514 -15.076 1.00 85.50 296 GLN A CA 1
ATOM 2304 C C . GLN A 1 296 ? 13.227 15.187 -15.808 1.00 85.50 296 GLN A C 1
ATOM 2306 O O . GLN A 1 296 ? 12.094 14.709 -15.879 1.00 85.50 296 GLN A O 1
ATOM 2311 N N . HIS A 1 297 ? 14.314 14.557 -16.260 1.00 89.25 297 HIS A N 1
ATOM 2312 C CA . HIS A 1 297 ? 14.275 13.267 -16.936 1.00 89.25 297 HIS A CA 1
ATOM 2313 C C . HIS A 1 297 ? 15.017 12.216 -16.127 1.00 89.25 297 HIS A C 1
ATOM 2315 O O . HIS A 1 297 ? 16.236 12.268 -15.997 1.00 89.25 297 HIS A O 1
ATOM 2321 N N . CYS A 1 298 ? 14.270 11.261 -15.575 1.00 91.81 298 CYS A N 1
ATOM 2322 C CA . CYS A 1 298 ? 14.819 10.160 -14.789 1.00 91.81 298 CYS A CA 1
ATOM 2323 C C . CYS A 1 298 ? 14.373 8.825 -15.385 1.00 91.81 298 CYS A C 1
ATOM 2325 O O . CYS A 1 298 ? 13.179 8.591 -15.586 1.00 91.81 298 CYS A O 1
ATOM 2327 N N . TYR A 1 299 ? 15.324 7.936 -15.642 1.00 94.81 299 TYR A N 1
ATOM 2328 C CA . TYR A 1 299 ? 15.059 6.610 -16.192 1.00 94.81 299 TYR A CA 1
ATOM 2329 C C . TYR A 1 299 ? 16.132 5.611 -15.757 1.00 94.81 299 TYR A C 1
ATOM 2331 O O . TYR A 1 299 ? 17.203 5.983 -15.274 1.00 94.81 299 TYR A O 1
ATOM 2339 N N . THR A 1 300 ? 15.845 4.325 -15.943 1.00 96.81 300 THR A N 1
ATOM 2340 C CA . THR A 1 300 ? 16.790 3.248 -15.631 1.00 96.81 300 THR A CA 1
ATOM 2341 C C . THR A 1 300 ? 17.079 2.441 -16.884 1.00 96.81 300 THR A C 1
ATOM 2343 O O . THR A 1 300 ? 16.172 1.865 -17.480 1.00 96.81 300 THR A O 1
ATOM 2346 N N . TRP A 1 301 ? 18.343 2.361 -17.285 1.00 97.62 301 TRP A N 1
ATOM 2347 C CA . TRP A 1 301 ? 18.783 1.388 -18.275 1.00 97.62 301 TRP A CA 1
ATOM 2348 C C . TRP A 1 301 ? 18.782 -0.001 -17.654 1.00 97.62 301 TRP A C 1
ATOM 2350 O O . TRP A 1 301 ? 19.478 -0.254 -16.671 1.00 97.62 301 TRP A O 1
ATOM 2360 N N . LEU A 1 302 ? 18.012 -0.901 -18.254 1.00 97.12 302 LEU A N 1
ATOM 2361 C CA . LEU A 1 302 ? 18.040 -2.326 -17.989 1.00 97.12 302 LEU A CA 1
ATOM 2362 C C . LEU A 1 302 ? 18.825 -3.007 -19.099 1.00 97.12 302 LEU A C 1
ATOM 2364 O O . LEU A 1 302 ? 18.440 -2.965 -20.269 1.00 97.12 302 LEU A O 1
ATOM 2368 N N . LYS A 1 303 ? 19.902 -3.675 -18.707 1.00 97.06 303 LYS A N 1
ATOM 2369 C CA . LYS A 1 303 ? 20.711 -4.498 -19.589 1.00 97.06 303 LYS A CA 1
ATOM 2370 C C . LYS A 1 303 ? 20.551 -5.957 -19.190 1.00 97.06 303 LYS A C 1
ATOM 2372 O O . LYS A 1 303 ? 20.791 -6.307 -18.039 1.00 97.06 303 LYS A O 1
ATOM 2377 N N . ALA A 1 304 ? 20.143 -6.783 -20.144 1.00 95.06 304 ALA A N 1
ATOM 2378 C CA . ALA A 1 304 ? 19.949 -8.217 -19.997 1.00 95.06 304 ALA A CA 1
ATOM 2379 C C . ALA A 1 304 ? 20.886 -8.961 -20.957 1.00 95.06 304 ALA A C 1
ATOM 2381 O O . ALA A 1 304 ? 21.030 -8.576 -22.117 1.00 95.06 304 ALA A O 1
ATOM 2382 N N . LYS A 1 305 ? 21.509 -10.028 -20.467 1.00 94.12 305 LYS A N 1
ATOM 2383 C CA . LYS A 1 305 ? 22.371 -10.957 -21.199 1.00 94.12 305 LYS A CA 1
ATOM 2384 C C . LYS A 1 305 ? 21.820 -12.365 -21.041 1.00 94.12 305 LYS A C 1
ATOM 2386 O O . LYS A 1 305 ? 21.471 -12.775 -19.933 1.00 94.12 305 LYS A O 1
ATOM 2391 N N . GLY A 1 306 ? 21.736 -13.112 -22.126 1.00 88.88 306 GLY A N 1
ATOM 2392 C CA . GLY A 1 306 ? 21.221 -14.475 -22.131 1.00 88.88 306 GLY A CA 1
ATOM 2393 C C . GLY A 1 306 ? 22.126 -15.406 -22.926 1.00 88.88 306 GLY A C 1
ATOM 2394 O O . GLY A 1 306 ? 22.914 -14.941 -23.745 1.00 88.88 306 GLY A O 1
ATOM 2395 N N . PRO A 1 307 ? 22.028 -16.727 -22.712 1.00 84.38 307 PRO A N 1
ATOM 2396 C CA . PRO A 1 307 ? 22.774 -17.679 -23.521 1.00 84.38 307 PRO A CA 1
ATOM 2397 C C . PRO A 1 307 ? 22.339 -17.576 -24.989 1.00 84.38 307 PRO A C 1
ATOM 2399 O O . PRO A 1 307 ? 21.146 -17.673 -25.297 1.00 84.38 307 PRO A O 1
ATOM 2402 N N . PHE A 1 308 ? 23.313 -17.403 -25.885 1.00 75.19 308 PHE A N 1
ATOM 2403 C CA . PHE A 1 308 ? 23.110 -17.489 -27.329 1.00 75.19 308 PHE A CA 1
ATOM 2404 C C . PHE A 1 308 ? 22.843 -18.950 -27.726 1.00 75.19 308 PHE A C 1
ATOM 2406 O O . PHE A 1 308 ? 23.523 -19.863 -27.253 1.00 75.19 308 PHE A O 1
ATOM 2413 N N . GLY A 1 309 ? 21.839 -19.198 -28.568 1.00 70.88 309 GLY A N 1
ATOM 2414 C CA . GLY A 1 309 ? 21.406 -20.553 -28.915 1.00 70.88 309 GLY A CA 1
ATOM 2415 C C . GLY A 1 309 ? 20.717 -20.618 -30.273 1.00 70.88 309 GLY A C 1
ATOM 2416 O O . GLY A 1 309 ? 20.416 -19.588 -30.865 1.00 70.88 309 GLY A O 1
ATOM 2417 N N . ARG A 1 310 ? 20.455 -21.839 -30.765 1.00 66.12 310 ARG A N 1
ATOM 2418 C CA . ARG A 1 310 ? 19.892 -22.080 -32.112 1.00 66.12 310 ARG A CA 1
ATOM 2419 C C . ARG A 1 310 ? 18.581 -21.332 -32.391 1.00 66.12 310 ARG A C 1
ATOM 2421 O O . ARG A 1 310 ? 18.338 -20.998 -33.542 1.00 66.12 310 ARG A O 1
ATOM 2428 N N . ASP A 1 311 ? 17.819 -21.025 -31.343 1.00 69.12 311 ASP A N 1
ATOM 2429 C CA . ASP A 1 311 ? 16.497 -20.398 -31.435 1.00 69.12 311 ASP A CA 1
ATOM 2430 C C . ASP A 1 311 ? 16.480 -18.950 -30.902 1.00 69.12 311 ASP A C 1
ATOM 2432 O O . ASP A 1 311 ? 15.414 -18.394 -30.657 1.00 69.12 311 ASP A O 1
ATOM 2436 N N . ARG A 1 312 ? 17.644 -18.329 -30.643 1.00 72.19 312 ARG A N 1
ATOM 2437 C CA . ARG A 1 312 ? 17.718 -16.956 -30.109 1.00 72.19 312 ARG A CA 1
ATOM 2438 C C . ARG A 1 312 ? 18.768 -16.130 -30.821 1.00 72.19 312 ARG A C 1
ATOM 2440 O O . ARG A 1 312 ? 19.950 -16.459 -30.790 1.00 72.19 312 ARG A O 1
ATOM 2447 N N . LEU A 1 313 ? 18.328 -15.019 -31.401 1.00 79.62 313 LEU A N 1
ATOM 2448 C CA . LEU A 1 313 ? 19.170 -14.176 -32.248 1.00 79.62 313 LEU A CA 1
ATOM 2449 C C . LEU A 1 313 ? 19.882 -13.053 -31.481 1.00 79.62 313 LEU A C 1
ATOM 2451 O O . LEU A 1 313 ? 20.773 -12.417 -32.040 1.00 79.62 313 LEU A O 1
ATOM 2455 N N . ILE A 1 314 ? 19.507 -12.792 -30.221 1.00 86.06 314 ILE A N 1
ATOM 2456 C CA . ILE A 1 314 ? 20.010 -11.647 -29.447 1.00 86.06 314 ILE A CA 1
ATOM 2457 C C . ILE A 1 314 ? 20.588 -12.093 -28.097 1.00 86.06 314 ILE A C 1
ATOM 2459 O O . ILE A 1 314 ? 19.855 -12.385 -27.150 1.00 86.06 314 ILE A O 1
ATOM 2463 N N . GLU A 1 315 ? 21.920 -12.083 -27.998 1.00 89.69 315 GLU A N 1
ATOM 2464 C CA . GLU A 1 315 ? 22.667 -12.394 -26.768 1.00 89.69 315 GLU A CA 1
ATOM 2465 C C . GLU A 1 315 ? 22.482 -11.320 -25.687 1.00 89.69 315 GLU A C 1
ATOM 2467 O O . GLU A 1 315 ? 22.374 -11.629 -24.501 1.00 89.69 315 GLU A O 1
ATOM 2472 N N . GLU A 1 316 ? 22.414 -10.054 -26.098 1.00 94.06 316 GLU A N 1
ATOM 2473 C CA . GLU A 1 316 ? 22.368 -8.904 -25.203 1.00 94.06 316 GLU A CA 1
ATOM 2474 C C . GLU A 1 316 ? 21.315 -7.891 -25.657 1.00 94.06 316 GLU A C 1
ATOM 2476 O O . GLU A 1 316 ? 21.292 -7.461 -26.812 1.00 94.06 316 GLU A O 1
ATOM 2481 N N . SER A 1 317 ? 20.476 -7.461 -24.718 1.00 94.25 317 SER A N 1
ATOM 2482 C CA . SER A 1 317 ? 19.484 -6.411 -24.929 1.00 94.25 317 SER A CA 1
ATOM 2483 C C . SER A 1 317 ? 19.637 -5.323 -23.879 1.00 94.25 317 SER A C 1
ATOM 2485 O O . SER A 1 317 ? 19.744 -5.601 -22.688 1.00 94.25 317 SER A O 1
ATOM 2487 N N . THR A 1 318 ? 19.607 -4.070 -24.327 1.00 95.94 318 THR A N 1
ATOM 2488 C CA . THR A 1 318 ? 19.588 -2.893 -23.456 1.00 95.94 318 THR A CA 1
ATOM 2489 C C . THR A 1 318 ? 18.340 -2.080 -23.765 1.00 95.94 318 THR A C 1
ATOM 2491 O O . THR A 1 318 ? 18.088 -1.742 -24.923 1.00 95.94 318 THR A O 1
ATOM 2494 N N . VAL A 1 319 ? 17.544 -1.798 -22.737 1.00 96.00 319 VAL A N 1
ATOM 2495 C CA . VAL A 1 319 ? 16.301 -1.032 -22.842 1.00 96.00 319 VAL A CA 1
ATOM 2496 C C . VAL A 1 319 ? 16.227 0.030 -21.755 1.00 96.00 319 VAL A C 1
ATOM 2498 O O . VAL A 1 319 ? 16.641 -0.189 -20.619 1.00 96.00 319 VAL A O 1
ATOM 2501 N N . LYS A 1 320 ? 15.678 1.188 -22.102 1.00 95.62 320 LYS A N 1
ATOM 2502 C CA . LYS A 1 320 ? 15.370 2.272 -21.174 1.00 95.62 320 LYS A CA 1
ATOM 2503 C C . LYS A 1 320 ? 14.030 1.985 -20.512 1.00 95.62 320 LYS A C 1
ATOM 2505 O O . LYS A 1 320 ? 13.031 1.817 -21.205 1.00 95.62 320 LYS A O 1
ATOM 2510 N N . LEU A 1 321 ? 13.987 1.947 -19.189 1.00 94.56 321 LEU A N 1
ATOM 2511 C CA . LEU A 1 321 ? 12.756 1.843 -18.414 1.00 94.56 321 LEU A CA 1
ATOM 2512 C C . LEU A 1 321 ? 12.369 3.228 -17.901 1.00 94.56 321 LEU A C 1
ATOM 2514 O O . LEU A 1 321 ? 13.160 3.895 -17.230 1.00 94.56 321 LEU A O 1
ATOM 2518 N N . THR A 1 322 ? 11.137 3.646 -18.190 1.00 91.56 322 THR A N 1
ATOM 2519 C CA . THR A 1 322 ? 10.526 4.793 -17.509 1.00 91.56 322 THR A CA 1
ATOM 2520 C C . THR A 1 322 ? 10.284 4.446 -16.044 1.00 91.56 322 THR A C 1
ATOM 2522 O O . THR A 1 322 ? 10.236 3.271 -15.671 1.00 91.56 322 THR A O 1
ATOM 2525 N N . MET A 1 323 ? 10.062 5.458 -15.207 1.00 89.50 323 MET A N 1
ATOM 2526 C CA . MET A 1 323 ? 9.766 5.229 -13.792 1.00 89.50 323 MET A CA 1
ATOM 2527 C C . MET A 1 323 ? 8.533 4.346 -13.572 1.00 89.50 323 MET A C 1
ATOM 2529 O O . MET A 1 323 ? 8.544 3.475 -12.706 1.00 89.50 323 MET A O 1
ATOM 2533 N N . LEU A 1 324 ? 7.503 4.507 -14.409 1.00 88.38 324 LEU A N 1
ATOM 2534 C CA . LEU A 1 324 ? 6.316 3.657 -14.366 1.00 88.38 324 LEU A CA 1
ATOM 2535 C C . LEU A 1 324 ? 6.665 2.187 -14.636 1.00 88.38 324 LEU A C 1
ATOM 2537 O O . LEU A 1 324 ? 6.192 1.294 -13.937 1.00 88.38 324 LEU A O 1
ATOM 2541 N N . ASN A 1 325 ? 7.532 1.933 -15.618 1.00 91.25 325 ASN A N 1
ATOM 2542 C CA . ASN A 1 325 ? 7.942 0.579 -15.981 1.00 91.25 325 ASN A CA 1
ATOM 2543 C C . ASN A 1 325 ? 8.895 -0.032 -14.940 1.00 91.25 325 ASN A C 1
ATOM 2545 O O . ASN A 1 325 ? 8.801 -1.228 -14.672 1.00 91.25 325 ASN A O 1
ATOM 2549 N N . VAL A 1 326 ? 9.733 0.779 -14.279 1.00 93.75 326 VAL A N 1
ATOM 2550 C CA . VAL A 1 326 ? 10.517 0.363 -13.099 1.00 93.75 326 VAL A CA 1
ATOM 2551 C C . VAL A 1 326 ? 9.593 -0.073 -11.959 1.00 93.75 326 VAL A C 1
ATOM 2553 O O . VAL A 1 326 ? 9.797 -1.148 -11.400 1.00 93.75 326 VAL A O 1
ATOM 2556 N N . GLN A 1 327 ? 8.556 0.710 -11.644 1.00 90.88 327 GLN A N 1
ATOM 2557 C CA . GLN A 1 327 ? 7.585 0.377 -10.594 1.00 90.88 327 GLN A CA 1
ATOM 2558 C C . GLN A 1 327 ? 6.799 -0.898 -10.918 1.00 90.88 327 GLN A C 1
ATOM 2560 O O . GLN A 1 327 ? 6.744 -1.805 -10.091 1.00 90.88 327 GLN A O 1
ATOM 2565 N N . CYS A 1 328 ? 6.268 -1.019 -12.139 1.00 90.38 328 CYS A N 1
ATOM 2566 C CA . CYS A 1 328 ? 5.548 -2.222 -12.563 1.00 90.38 328 CYS A CA 1
ATOM 2567 C C . CYS A 1 328 ? 6.441 -3.474 -12.495 1.00 90.38 328 CYS A C 1
ATOM 2569 O O . CYS A 1 328 ? 5.999 -4.535 -12.047 1.00 90.38 328 CYS A O 1
ATOM 2571 N N . LEU A 1 329 ? 7.707 -3.361 -12.915 1.00 93.81 329 LEU A N 1
ATOM 2572 C CA . LEU A 1 329 ? 8.665 -4.462 -12.833 1.00 93.81 329 LEU A CA 1
ATOM 2573 C C . LEU A 1 329 ? 8.970 -4.837 -11.378 1.00 93.81 329 LEU A C 1
ATOM 2575 O O . LEU A 1 329 ? 8.944 -6.021 -11.044 1.00 93.81 329 LEU A O 1
ATOM 2579 N N . LEU A 1 330 ? 9.193 -3.845 -10.512 1.00 94.50 330 LEU A N 1
ATOM 2580 C CA . LEU A 1 330 ? 9.409 -4.057 -9.082 1.00 94.50 330 LEU A CA 1
ATOM 2581 C C . LEU A 1 330 ? 8.224 -4.789 -8.445 1.00 94.50 330 LEU A C 1
ATOM 2583 O O . LEU A 1 330 ? 8.437 -5.797 -7.779 1.00 94.50 330 LEU A O 1
ATOM 2587 N N . THR A 1 331 ? 6.982 -4.361 -8.695 1.00 90.56 331 THR A N 1
ATOM 2588 C CA . THR A 1 331 ? 5.794 -5.027 -8.136 1.00 90.56 331 THR A CA 1
ATOM 2589 C C . THR A 1 331 ? 5.717 -6.499 -8.538 1.00 90.56 331 THR A C 1
ATOM 2591 O O . THR A 1 331 ? 5.451 -7.358 -7.694 1.00 90.56 331 THR A O 1
ATOM 2594 N N . ARG A 1 332 ? 6.006 -6.822 -9.804 1.00 91.31 332 ARG A N 1
ATOM 2595 C CA . ARG A 1 332 ? 6.022 -8.212 -10.293 1.00 91.31 332 ARG A CA 1
ATOM 2596 C C . ARG A 1 332 ? 7.099 -9.052 -9.610 1.00 91.31 332 ARG A C 1
ATOM 2598 O O . ARG A 1 332 ? 6.832 -10.188 -9.221 1.00 91.31 332 ARG A O 1
ATOM 2605 N N . ILE A 1 333 ? 8.290 -8.487 -9.433 1.00 92.12 333 ILE A N 1
ATOM 2606 C CA . ILE A 1 333 ? 9.408 -9.142 -8.747 1.00 92.12 333 ILE A CA 1
ATOM 2607 C C . ILE A 1 333 ? 9.074 -9.361 -7.265 1.00 92.12 333 ILE A C 1
ATOM 2609 O O . ILE A 1 333 ? 9.218 -10.475 -6.770 1.00 92.12 333 ILE A O 1
ATOM 2613 N N . SER A 1 334 ? 8.522 -8.362 -6.573 1.00 90.62 334 SER A N 1
ATOM 2614 C CA . SER A 1 334 ? 8.103 -8.493 -5.170 1.00 90.62 334 SER A CA 1
ATOM 2615 C C . SER A 1 334 ? 6.960 -9.497 -4.971 1.00 90.62 334 SER A C 1
ATOM 2617 O O . SER A 1 334 ? 6.871 -10.144 -3.929 1.00 90.62 334 SER A O 1
ATOM 2619 N N . HIS A 1 335 ? 6.061 -9.661 -5.947 1.00 88.50 335 HIS A N 1
ATOM 2620 C CA . HIS A 1 335 ? 5.050 -10.723 -5.901 1.00 88.50 335 HIS A CA 1
ATOM 2621 C C . HIS A 1 335 ? 5.669 -12.116 -6.039 1.00 88.50 335 HIS A C 1
ATOM 2623 O O . HIS A 1 335 ? 5.262 -13.032 -5.323 1.00 88.50 335 HIS A O 1
ATOM 2629 N N . ALA A 1 336 ? 6.662 -12.277 -6.913 1.00 86.69 336 ALA A N 1
ATOM 2630 C CA . ALA A 1 336 ? 7.406 -13.526 -7.023 1.00 86.69 336 ALA A CA 1
ATOM 2631 C C . ALA A 1 336 ? 8.188 -13.858 -5.750 1.00 86.69 336 ALA A C 1
ATOM 2633 O O . ALA A 1 336 ? 8.177 -15.010 -5.326 1.00 86.69 336 ALA A O 1
ATOM 2634 N N . ASP A 1 337 ? 8.791 -12.859 -5.112 1.00 81.94 337 ASP A N 1
ATOM 2635 C CA . ASP A 1 337 ? 9.524 -13.022 -3.858 1.00 81.94 337 ASP A CA 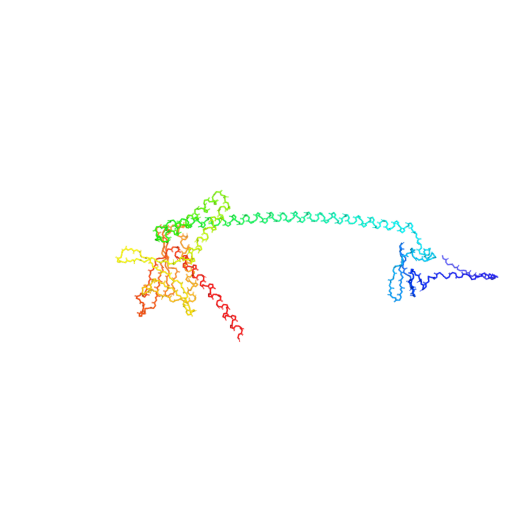1
ATOM 2636 C C . ASP A 1 337 ? 8.644 -13.640 -2.752 1.00 81.94 337 ASP A C 1
ATOM 2638 O O . ASP A 1 337 ? 8.966 -14.683 -2.183 1.00 81.94 337 ASP A O 1
ATOM 2642 N N . LYS A 1 338 ? 7.415 -13.132 -2.579 1.00 87.12 338 LYS A N 1
ATOM 2643 C CA . LYS A 1 338 ? 6.420 -13.723 -1.658 1.00 87.12 338 LYS A CA 1
ATOM 2644 C C . LYS A 1 338 ? 6.076 -15.182 -1.986 1.00 87.12 338 LYS A C 1
ATOM 2646 O O . LYS A 1 338 ? 5.786 -15.977 -1.087 1.00 87.12 338 LYS A O 1
ATOM 2651 N N . ILE A 1 339 ? 6.064 -15.552 -3.271 1.00 83.75 339 ILE A N 1
ATOM 2652 C CA . ILE A 1 339 ? 5.838 -16.943 -3.700 1.00 83.75 339 ILE A CA 1
ATOM 2653 C C . ILE A 1 339 ? 7.033 -17.815 -3.297 1.00 83.75 339 ILE A C 1
ATOM 2655 O O . ILE A 1 339 ? 6.829 -18.936 -2.820 1.00 83.75 339 ILE A O 1
ATOM 2659 N N . VAL A 1 340 ? 8.256 -17.305 -3.455 1.00 82.81 340 VAL A N 1
ATOM 2660 C CA . VAL A 1 340 ? 9.490 -17.990 -3.055 1.00 82.81 340 VAL A CA 1
ATOM 2661 C C . VAL A 1 340 ? 9.532 -18.205 -1.545 1.00 82.81 340 VAL A C 1
ATOM 2663 O O . VAL A 1 340 ? 9.695 -19.347 -1.111 1.00 82.81 340 VAL A O 1
ATOM 2666 N N . GLU A 1 341 ? 9.281 -17.168 -0.741 1.00 84.81 341 GLU A N 1
ATOM 2667 C CA . GLU A 1 341 ? 9.241 -17.279 0.723 1.00 84.81 341 GLU A CA 1
ATOM 2668 C C . GLU A 1 341 ? 8.262 -18.364 1.189 1.00 84.81 341 GLU A C 1
ATOM 2670 O O . GLU A 1 341 ? 8.571 -19.179 2.066 1.00 84.81 341 GLU A O 1
ATOM 2675 N N . LYS A 1 342 ? 7.069 -18.410 0.580 1.00 87.25 342 LYS A N 1
ATOM 2676 C CA . LYS A 1 342 ? 6.056 -19.419 0.899 1.00 87.25 342 LYS A CA 1
ATOM 2677 C C . LYS A 1 342 ? 6.546 -20.835 0.585 1.00 87.25 342 LYS A C 1
ATOM 2679 O O . LYS A 1 342 ? 6.273 -21.744 1.367 1.00 87.25 342 LYS A O 1
ATOM 2684 N N . ARG A 1 343 ? 7.263 -21.037 -0.527 1.00 81.75 343 ARG A N 1
ATOM 2685 C CA . ARG A 1 343 ? 7.825 -22.349 -0.901 1.00 81.75 343 ARG A CA 1
ATOM 2686 C C . ARG A 1 343 ? 8.921 -22.794 0.059 1.00 81.75 343 ARG A C 1
ATOM 2688 O O . ARG A 1 343 ? 8.846 -23.912 0.559 1.00 81.75 343 ARG A O 1
ATOM 2695 N N . ILE A 1 344 ? 9.864 -21.906 0.378 1.00 83.88 344 ILE A N 1
ATOM 2696 C CA . ILE A 1 344 ? 10.965 -22.199 1.309 1.00 83.88 344 ILE A CA 1
ATOM 2697 C C . ILE A 1 344 ? 10.416 -22.645 2.671 1.00 83.88 344 ILE A C 1
ATOM 2699 O O . ILE A 1 344 ? 10.909 -23.615 3.247 1.00 83.88 344 ILE A O 1
ATOM 2703 N N . ARG A 1 345 ? 9.353 -21.997 3.172 1.00 87.69 345 ARG A N 1
ATOM 2704 C CA . ARG A 1 345 ? 8.693 -22.409 4.425 1.00 87.69 345 ARG A CA 1
ATOM 2705 C C . ARG A 1 345 ? 8.109 -23.822 4.341 1.00 87.69 345 ARG A C 1
ATOM 2707 O O . ARG A 1 345 ? 8.375 -24.636 5.217 1.00 87.69 345 ARG A O 1
ATOM 2714 N N . VAL A 1 346 ? 7.365 -24.132 3.276 1.00 86.38 346 VAL A N 1
ATOM 2715 C CA . VAL A 1 346 ? 6.736 -25.455 3.091 1.00 86.38 346 VAL A CA 1
ATOM 2716 C C . VAL A 1 346 ? 7.777 -26.574 2.964 1.00 86.38 346 VAL A C 1
ATOM 2718 O O . VAL A 1 346 ? 7.605 -27.649 3.544 1.00 86.38 346 VAL A O 1
ATOM 2721 N N . GLU A 1 347 ? 8.867 -26.338 2.233 1.00 85.25 347 GLU A N 1
ATOM 2722 C CA . GLU A 1 347 ? 9.956 -27.311 2.085 1.00 85.25 347 GLU A CA 1
ATOM 2723 C C . GLU A 1 347 ? 10.737 -27.496 3.391 1.00 85.25 347 GLU A C 1
ATOM 2725 O O . GLU A 1 347 ? 11.021 -28.633 3.775 1.00 85.25 347 GLU A O 1
ATOM 2730 N N . GLY A 1 348 ? 11.015 -26.406 4.113 1.00 86.62 348 GLY A N 1
ATOM 2731 C CA . GLY A 1 348 ? 11.666 -26.452 5.423 1.00 86.62 348 GLY A CA 1
ATOM 2732 C C . GLY A 1 348 ? 10.853 -27.219 6.468 1.00 86.62 348 GLY A C 1
ATOM 2733 O O . GLY A 1 348 ? 11.415 -27.998 7.238 1.00 86.62 348 GLY A O 1
ATOM 2734 N N . ASP A 1 349 ? 9.528 -27.068 6.466 1.00 86.00 349 ASP A N 1
ATOM 2735 C CA . ASP A 1 349 ? 8.638 -27.821 7.356 1.00 86.00 349 ASP A CA 1
ATOM 2736 C C . ASP A 1 349 ? 8.538 -29.301 6.951 1.00 86.00 349 ASP A C 1
ATOM 2738 O O . ASP A 1 349 ? 8.519 -30.184 7.809 1.00 86.00 349 ASP A O 1
ATOM 2742 N N . SER A 1 350 ? 8.570 -29.596 5.648 1.00 75.06 350 SER A N 1
ATOM 2743 C CA . SER A 1 350 ? 8.576 -30.973 5.132 1.00 75.06 350 SER A CA 1
ATOM 2744 C C . SER A 1 350 ? 9.869 -31.725 5.462 1.00 75.06 350 SER A C 1
ATOM 2746 O O . SER A 1 350 ? 9.836 -32.938 5.663 1.00 75.06 350 SER A O 1
ATOM 2748 N N . GLN A 1 351 ? 11.008 -31.028 5.530 1.00 72.62 351 GLN A N 1
ATOM 2749 C CA . GLN A 1 351 ? 12.283 -31.618 5.950 1.00 72.62 351 GLN A CA 1
ATOM 2750 C C . GLN A 1 351 ? 12.352 -31.879 7.459 1.00 72.62 351 GLN A C 1
ATOM 2752 O O . GLN A 1 351 ? 13.029 -32.813 7.861 1.00 72.62 351 GLN A O 1
ATOM 2757 N N . LYS A 1 352 ? 11.635 -31.110 8.289 1.00 74.06 352 LYS A N 1
ATOM 2758 C CA . LYS A 1 352 ? 11.550 -31.346 9.745 1.00 74.06 352 LYS A CA 1
ATOM 2759 C C . LYS A 1 352 ? 10.640 -32.517 10.132 1.00 74.06 352 LYS A C 1
ATOM 2761 O O . LYS A 1 352 ? 10.700 -32.977 11.268 1.00 74.06 352 LYS A O 1
ATOM 2766 N N . LEU A 1 353 ? 9.768 -32.952 9.222 1.00 58.88 353 LEU A N 1
ATOM 2767 C CA . LEU A 1 353 ? 8.835 -34.070 9.413 1.00 58.88 353 LEU A CA 1
ATOM 2768 C C . LEU A 1 353 ? 9.398 -35.425 8.943 1.00 58.88 353 LEU A C 1
ATOM 2770 O O . LEU A 1 353 ? 8.729 -36.443 9.121 1.00 58.88 353 LEU A O 1
ATOM 2774 N N . LYS A 1 354 ? 10.588 -35.438 8.332 1.00 57.00 354 LYS A N 1
ATOM 2775 C CA . LYS A 1 354 ? 11.346 -36.643 7.965 1.00 57.00 354 LYS A CA 1
ATOM 2776 C C . LYS A 1 354 ? 12.470 -36.863 8.963 1.00 57.00 354 LYS A C 1
ATOM 2778 O O . LYS A 1 354 ? 12.766 -38.050 9.217 1.00 57.00 354 LYS A O 1
#

Nearest PDB structures (foldseek):
  8cht-assembly2_B  TM=4.572E-01  e=1.704E-02  Homo sapiens
  8cht-assembly1_A  TM=5.059E-01  e=5.406E-02  Homo sapiens
  8iyj-assembly1_U4  TM=3.090E-01  e=3.726E+00  Mus musculus
  8to0-assembly1_Aa  TM=2.556E-01  e=4.642E+00  Mus musculus

Mean predicted aligned error: 12.59 Å

Foldseek 3Di:
DDDDDDDDDDDDDDDDDDDPPPPDDDQWDAFPNDIFHNWDWAQDDQFWTWTQGPVGIDTGGLVRGDPVVVVVNVHDPVVSVVVVVVVVVVVVVVVVVVVVVVVVVVVVVVVVVVVVVVVVVVVVVVVLLVVLVVVLVVLVLLLLQLVLCLVVDDDPRNVLSVVLNVLSVQLNVCVVVVVSVSNVVSVVVNVVSLVCLLPPPFQWFWDQDPVVNGTDTWTWDWDADPVNPFIWIWTHDFQAIAIATDDLVRLVLLLQLLVVLLVVLSVQSVQLDFDWDWSDDDPQWTKIWTADRRSSDTWIKIKGAHDDDPRHDDRIDIGIGGNSSSSSVSSVSVVVNVVVVVVVVVVVVVVVVD

pLDDT: mean 86.21, std 13.68, range [31.61, 98.19]

Radius of gyration: 49.46 Å; Cα contacts (8 Å, |Δi|>4): 450; chains: 1; bounding box: 73×60×157 Å

Sequence (354 aa):
MMKLPCMISLLLIIANVALAQTNQLPDKITIDGVTYENVRWGKPSLQSVEVIHKSGVASIPLSKLPEELQVKFGYDPQKVSQSIAAERAGQVERQKIAEKTAEVAKRKAEEDRMAEATRRAKQTEEETKNTLAARYADAMAFIQMAGSNLDSCKGDDRSVMKALIQTAEEFTAAYKTGDIQKAEVALKKMDEALNTVHETKPVYGYRYNEFLHDEVTVPVIFNMYSNNTGFYLQVGDGDFSTISPLEIKTIEDLAAGLQKSIEWTGQCIKQKLNTRKEVGNWGSISLEFVSEENGQHCYTWLKAKGPFGRDRLIEESTVKLTMLNVQCLLTRISHADKIVEKRIRVEGDSQKLK